Protein AF-A0AAJ4NFN8-F1 (afdb_monomer_lite)

Secondary structure (DSSP, 8-state):
-----PPP-------PPEEEEE--HHHHHHHHHTS--EEEEE--S---TT-EEEEE-TTS-EEEEEEEEEEE-TTPPTTEEEEEEPPPPP--S-----------------------------------GGGGS-S---GGGTTS-----TT-----THHHHHHHHHHHHHHHHHHHHHHHHHHHHHHHHHHHHHHHHHHHHHHHHHHHHHHHHHHHH-TT---TT--HHHHHHHHHHHHHHHHHHHHHHHHHHHTT-

Sequence (257 aa):
MVKSNIPTHQEATVMASEHTLKIDAQPMEDLLSGAKTGEVRKDDRGFQVGDTVRLTCADGRTVYRVISHIQRGYGLPDGICVLSYTIPAPVDANPLASNPVDDKIAPDTDGNAPAATDTVLKTVGYVCTTFVTDRRFKYDEIFRVVRTPDNWTELVTRSQAEELLAAERALADTATRQNALLWKRNEALEAKLAAAEKALNQLRCDCQEPINMYERNGPEFTSPHGNEYESASYVMAKFAELVASIDEVRAALRERE

Structure (mmCIF, N/CA/C/O backbone):
data_AF-A0AAJ4NFN8-F1
#
_entry.id   AF-A0AAJ4NFN8-F1
#
loop_
_atom_site.group_PDB
_atom_site.id
_atom_site.type_symbol
_atom_site.label_atom_id
_atom_site.label_alt_id
_atom_site.label_comp_id
_atom_site.label_asym_id
_atom_site.label_entity_id
_atom_site.label_seq_id
_atom_site.pdbx_PDB_ins_code
_atom_site.Cartn_x
_atom_site.Cartn_y
_atom_site.Cartn_z
_atom_site.occupancy
_atom_site.B_iso_or_equiv
_atom_site.auth_seq_id
_atom_site.auth_comp_id
_atom_site.auth_asym_id
_atom_site.auth_atom_id
_atom_site.pdbx_PDB_model_num
ATOM 1 N N . MET A 1 1 ? -43.939 -15.972 -34.727 1.00 40.06 1 MET A N 1
ATOM 2 C CA . MET A 1 1 ? -44.431 -15.649 -33.368 1.00 40.06 1 MET A CA 1
ATOM 3 C C . MET A 1 1 ? -43.850 -16.672 -32.401 1.00 40.06 1 MET A C 1
ATOM 5 O O . MET A 1 1 ? -44.432 -17.729 -32.217 1.00 40.06 1 MET A O 1
ATOM 9 N N . VAL A 1 2 ? -42.664 -16.403 -31.855 1.00 38.28 2 VAL A N 1
ATOM 10 C CA . VAL A 1 2 ? -42.023 -17.249 -30.837 1.00 38.28 2 VAL A CA 1
ATOM 11 C C . VAL A 1 2 ? -42.036 -16.428 -29.555 1.00 38.28 2 VAL A C 1
ATOM 13 O O . VAL A 1 2 ? -41.391 -15.387 -29.490 1.00 38.28 2 VAL A O 1
ATOM 16 N N . LYS A 1 3 ? -42.859 -16.830 -28.582 1.00 38.25 3 LYS A N 1
ATOM 17 C CA . LYS A 1 3 ? -42.887 -16.208 -27.256 1.00 38.25 3 LYS A CA 1
ATOM 18 C C . LYS A 1 3 ? -41.695 -16.756 -26.475 1.00 38.25 3 LYS A C 1
ATOM 20 O O . LYS A 1 3 ? -41.694 -17.923 -26.096 1.00 38.25 3 LYS A O 1
ATOM 25 N N . SER A 1 4 ? -40.672 -15.933 -26.286 1.00 37.81 4 SER A N 1
ATOM 26 C CA . SER A 1 4 ? -39.576 -16.204 -25.361 1.00 37.81 4 SER A CA 1
ATOM 27 C C . SER A 1 4 ? -40.112 -16.138 -23.931 1.00 37.81 4 SER A C 1
ATOM 29 O O . SER A 1 4 ? -40.466 -15.065 -23.445 1.00 37.81 4 SER A O 1
ATOM 31 N N . ASN A 1 5 ? -40.191 -17.297 -23.278 1.00 37.94 5 ASN A N 1
ATOM 32 C CA . ASN A 1 5 ? -40.373 -17.405 -21.835 1.00 37.94 5 ASN A CA 1
ATOM 33 C C . ASN A 1 5 ? -39.115 -16.844 -21.160 1.00 37.94 5 ASN A C 1
ATOM 35 O O . ASN A 1 5 ? -38.064 -17.481 -21.181 1.00 37.94 5 ASN A O 1
ATOM 39 N N . ILE A 1 6 ? -39.218 -15.643 -20.599 1.00 44.44 6 ILE A N 1
ATOM 40 C CA . ILE A 1 6 ? -38.218 -15.075 -19.693 1.00 44.44 6 ILE A CA 1
ATOM 41 C C . ILE A 1 6 ? -38.520 -15.669 -18.309 1.00 44.44 6 ILE A C 1
ATOM 43 O O . ILE A 1 6 ? -39.626 -15.447 -17.813 1.00 44.44 6 ILE A O 1
ATOM 47 N N . PRO A 1 7 ? -37.617 -16.442 -17.681 1.00 35.91 7 PRO A N 1
ATOM 48 C CA . PRO A 1 7 ? -37.824 -16.864 -16.309 1.00 35.91 7 PRO A CA 1
ATOM 49 C C . PRO A 1 7 ? -37.598 -15.669 -15.383 1.00 35.91 7 PRO A C 1
ATOM 51 O O . PRO A 1 7 ? -36.523 -15.074 -15.340 1.00 35.91 7 PRO A O 1
ATOM 54 N N . THR A 1 8 ? -38.660 -15.320 -14.668 1.00 36.06 8 THR A N 1
ATOM 55 C CA . THR A 1 8 ? -38.724 -14.335 -13.594 1.00 36.06 8 THR A CA 1
ATOM 56 C C . THR A 1 8 ? -37.660 -14.650 -12.541 1.00 36.06 8 THR A C 1
ATOM 58 O O . THR A 1 8 ? -37.727 -15.696 -11.895 1.00 36.06 8 THR A O 1
ATOM 61 N N . HIS A 1 9 ? -36.683 -13.758 -12.349 1.00 35.56 9 HIS A N 1
ATOM 62 C CA . HIS A 1 9 ? -35.838 -13.784 -11.157 1.00 35.56 9 HIS A CA 1
ATOM 63 C C . HIS A 1 9 ? -36.723 -13.453 -9.957 1.00 35.56 9 HIS A C 1
ATOM 65 O O . HIS A 1 9 ? -37.027 -12.300 -9.671 1.00 35.56 9 HIS A O 1
ATOM 71 N N . GLN A 1 10 ? -37.202 -14.507 -9.310 1.00 38.28 10 GLN A N 1
ATOM 72 C CA . GLN A 1 10 ? -37.816 -14.452 -8.000 1.00 38.28 10 GLN A CA 1
ATOM 73 C C . GLN A 1 10 ? -36.716 -14.002 -7.029 1.00 38.28 10 GLN A C 1
ATOM 75 O O . GLN A 1 10 ? -35.808 -14.773 -6.718 1.00 38.28 10 GLN A O 1
ATOM 80 N N . GLU A 1 11 ? -36.760 -12.736 -6.612 1.00 40.25 11 GLU A N 1
ATOM 81 C CA . GLU A 1 11 ? -36.048 -12.238 -5.435 1.00 40.25 11 GLU A CA 1
ATOM 82 C C . GLU A 1 11 ? -36.525 -13.054 -4.231 1.00 40.25 11 GLU A C 1
ATOM 84 O O . GLU A 1 11 ? -37.546 -12.775 -3.604 1.00 40.25 11 GLU A O 1
ATOM 89 N N . ALA A 1 12 ? -35.809 -14.138 -3.946 1.00 39.53 12 ALA A N 1
ATOM 90 C CA . ALA A 1 12 ? -35.881 -14.781 -2.655 1.00 39.53 12 ALA A CA 1
ATOM 91 C C . ALA A 1 12 ? -35.241 -13.810 -1.663 1.00 39.53 12 ALA A C 1
ATOM 93 O O . ALA A 1 12 ? -34.024 -13.638 -1.658 1.00 39.53 12 ALA A O 1
ATOM 94 N N . THR A 1 13 ? -36.062 -13.157 -0.843 1.00 43.34 13 THR A N 1
ATOM 95 C CA . THR A 1 13 ? -35.610 -12.488 0.376 1.00 43.34 13 THR A CA 1
ATOM 96 C C . THR A 1 13 ? -34.875 -13.527 1.219 1.00 43.34 13 THR A C 1
ATOM 98 O O . THR A 1 13 ? -35.497 -14.327 1.919 1.00 43.34 13 THR A O 1
ATOM 101 N N . VAL A 1 14 ? -33.549 -13.581 1.098 1.00 53.00 14 VAL A N 1
ATOM 102 C CA . VAL A 1 14 ? -32.707 -14.382 1.982 1.00 53.00 14 VAL A CA 1
ATOM 103 C C . VAL A 1 14 ? -32.863 -13.761 3.362 1.00 53.00 14 VAL A C 1
ATOM 105 O O . VAL A 1 14 ? -32.405 -12.649 3.615 1.00 53.00 14 VAL A O 1
ATOM 108 N N . MET A 1 15 ? -33.588 -14.450 4.237 1.00 61.12 15 MET A N 1
ATOM 109 C CA . MET A 1 15 ? -33.697 -14.061 5.636 1.00 61.12 15 MET A CA 1
ATOM 110 C C . MET A 1 15 ? -32.291 -14.136 6.237 1.00 61.12 15 MET A C 1
ATOM 112 O O . MET A 1 15 ? -31.729 -15.227 6.343 1.00 61.12 15 MET A O 1
ATOM 116 N N . ALA A 1 16 ? -31.722 -12.980 6.585 1.00 76.12 16 ALA A N 1
ATOM 117 C CA . ALA A 1 16 ? -30.429 -12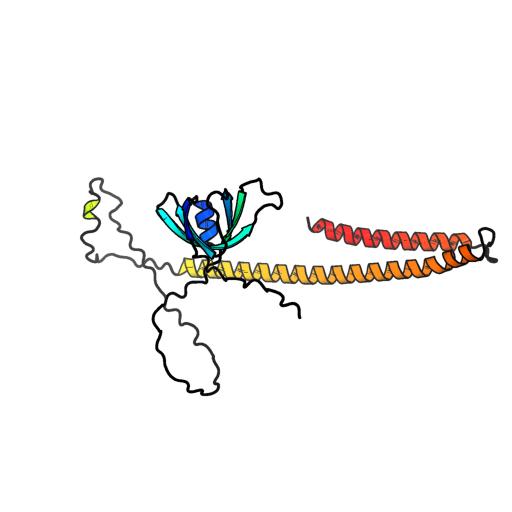.893 7.255 1.00 76.12 16 ALA A CA 1
ATOM 118 C C . ALA A 1 16 ? -30.438 -13.789 8.500 1.00 76.12 16 ALA A C 1
ATOM 120 O O . ALA A 1 16 ? -31.297 -13.644 9.375 1.00 76.12 16 ALA A O 1
ATOM 121 N N . SER A 1 17 ? -29.512 -14.743 8.557 1.00 89.88 17 SER A N 1
ATOM 122 C CA . SER A 1 17 ? -29.417 -15.711 9.649 1.00 89.88 17 SER A CA 1
ATOM 123 C C . SER A 1 17 ? -28.448 -15.218 10.727 1.00 89.88 17 SER A C 1
ATOM 125 O O . SER A 1 17 ? -27.471 -14.528 10.432 1.00 89.88 17 SER A O 1
ATOM 127 N N . GLU A 1 18 ? -28.708 -15.561 11.994 1.00 94.50 18 GLU A N 1
ATOM 128 C CA . GLU A 1 18 ? -27.795 -15.268 13.108 1.00 94.50 18 GLU A CA 1
ATOM 129 C C . GLU A 1 18 ? -26.908 -16.483 13.419 1.00 94.50 18 GLU A C 1
ATOM 131 O O . GLU A 1 18 ? -27.397 -17.583 13.679 1.00 94.50 18 GLU A O 1
ATOM 136 N N . HIS A 1 19 ? -25.591 -16.273 13.472 1.00 94.75 19 HIS A N 1
ATOM 137 C CA . HIS A 1 19 ? -24.596 -17.292 13.799 1.00 94.75 19 HIS A CA 1
ATOM 138 C C . HIS A 1 19 ? -23.857 -16.932 15.086 1.00 94.75 19 HIS A C 1
ATOM 140 O O . HIS A 1 19 ? -23.131 -15.943 15.143 1.00 94.75 19 HIS A O 1
ATOM 146 N N . THR A 1 20 ? -23.967 -17.765 16.122 1.00 95.19 20 THR A N 1
ATOM 147 C CA . THR A 1 20 ? -23.164 -17.592 17.345 1.00 95.19 20 THR A CA 1
ATOM 148 C C . THR A 1 20 ? -21.801 -18.260 17.196 1.00 95.19 20 THR A C 1
ATOM 150 O O . THR A 1 20 ? -21.709 -19.472 16.966 1.00 95.19 20 THR A O 1
ATOM 153 N N . LEU A 1 21 ? -20.737 -17.481 17.362 1.00 95.25 21 LEU A N 1
ATOM 154 C CA . LEU A 1 21 ? -19.353 -17.907 17.211 1.00 95.25 21 LEU A CA 1
ATOM 155 C C . LEU A 1 21 ? -18.524 -17.513 18.434 1.00 95.25 21 LEU A C 1
ATOM 157 O O . LEU A 1 21 ? -18.761 -16.491 19.071 1.00 95.25 21 LEU A O 1
ATOM 161 N N . LYS A 1 22 ? -17.519 -18.329 18.753 1.00 96.00 22 LYS A N 1
ATOM 162 C CA . LYS A 1 22 ? -16.501 -17.966 19.743 1.00 96.00 22 LYS A CA 1
ATOM 163 C C . LYS A 1 22 ? -15.404 -17.129 19.087 1.00 96.00 22 LYS A C 1
ATOM 165 O O . LYS A 1 22 ? -15.134 -17.312 17.893 1.00 96.00 22 LYS A O 1
ATOM 170 N N . ILE A 1 23 ? -14.799 -16.248 19.873 1.00 95.19 23 ILE A N 1
ATOM 171 C CA . ILE A 1 23 ? -13.637 -15.431 19.516 1.00 95.19 23 ILE A CA 1
ATOM 172 C C . ILE A 1 23 ? -12.698 -15.352 20.727 1.00 95.19 23 ILE A C 1
ATOM 174 O O . ILE A 1 23 ? -13.164 -15.372 21.865 1.00 95.19 23 ILE A O 1
ATOM 178 N N . ASP A 1 24 ? -11.391 -15.285 20.492 1.00 94.44 24 ASP A N 1
ATOM 179 C CA . ASP A 1 24 ? -10.409 -15.089 21.562 1.00 94.44 24 ASP A CA 1
ATOM 180 C C . ASP A 1 24 ? -10.316 -13.608 21.971 1.00 94.44 24 ASP A C 1
ATOM 182 O O . ASP A 1 24 ? -10.760 -12.718 21.244 1.00 94.44 24 ASP A O 1
ATOM 186 N N . ALA A 1 25 ? -9.710 -13.331 23.130 1.00 92.19 25 ALA A N 1
ATOM 187 C CA . ALA A 1 25 ? -9.650 -11.979 23.692 1.00 92.19 25 ALA A CA 1
ATOM 188 C C . ALA A 1 25 ? -8.925 -10.970 22.781 1.00 92.19 25 ALA A C 1
ATOM 190 O O . ALA A 1 25 ? -9.455 -9.890 22.539 1.00 92.19 25 ALA A O 1
ATOM 191 N N . GLN A 1 26 ? -7.763 -11.330 22.222 1.00 94.19 26 GLN A N 1
ATOM 192 C CA . GLN A 1 26 ? -6.998 -10.410 21.372 1.00 94.19 26 GLN A CA 1
ATOM 193 C C . GLN A 1 26 ? -7.725 -10.087 20.049 1.00 94.19 26 GLN A C 1
ATOM 195 O O . GLN A 1 26 ? -7.943 -8.908 19.777 1.00 94.19 26 GLN A O 1
ATOM 200 N N . PRO A 1 27 ? -8.210 -11.067 19.252 1.00 93.25 27 PRO A N 1
ATOM 201 C CA . PRO A 1 27 ? -8.985 -10.752 18.050 1.00 93.25 27 PRO A CA 1
ATOM 202 C C . PRO A 1 27 ? -10.273 -9.965 18.324 1.00 93.25 27 PRO A C 1
ATOM 204 O O . PRO A 1 27 ? -10.720 -9.218 17.455 1.00 93.25 27 PRO A O 1
ATOM 207 N N . MET A 1 28 ? -10.877 -10.130 19.507 1.00 93.81 28 MET A N 1
ATOM 208 C CA . MET A 1 28 ? -12.023 -9.332 19.947 1.00 93.81 28 MET A CA 1
ATOM 209 C C . MET A 1 28 ? -11.639 -7.862 20.137 1.00 93.81 28 MET A C 1
ATOM 211 O O . MET A 1 28 ? -12.360 -6.983 19.672 1.00 93.81 28 MET A O 1
ATOM 215 N N . GLU A 1 29 ? -10.508 -7.587 20.784 1.00 92.12 29 GLU A N 1
ATOM 216 C CA . GLU A 1 29 ? -9.997 -6.225 20.966 1.00 92.12 29 GLU A CA 1
ATOM 217 C C . GLU A 1 29 ? -9.649 -5.570 19.631 1.00 92.12 29 GLU A C 1
ATOM 219 O O . GLU A 1 29 ? -10.065 -4.438 19.383 1.00 92.12 29 GLU A O 1
ATOM 224 N N . ASP A 1 30 ? -9.003 -6.304 18.725 1.00 91.50 30 ASP A N 1
ATOM 225 C CA . ASP A 1 30 ? -8.687 -5.811 17.382 1.00 91.50 30 ASP A CA 1
ATOM 226 C C . ASP A 1 30 ? -9.963 -5.495 16.575 1.00 91.50 30 ASP A C 1
ATOM 228 O O . ASP A 1 30 ? -10.006 -4.553 15.783 1.00 91.50 30 ASP A O 1
ATOM 232 N N . LEU A 1 31 ? -11.034 -6.269 16.775 1.00 90.56 31 LEU A N 1
ATOM 233 C CA . LEU A 1 31 ? -12.319 -6.077 16.097 1.00 90.56 31 LEU A CA 1
ATOM 234 C C . LEU A 1 31 ? -13.159 -4.940 16.703 1.00 90.56 31 LEU A C 1
ATOM 236 O O . LEU A 1 31 ? -14.005 -4.357 16.015 1.00 90.56 31 LEU A O 1
ATOM 240 N N . LEU A 1 32 ? -12.943 -4.620 17.981 1.00 89.62 32 LEU A N 1
ATOM 241 C CA . LEU A 1 32 ? -13.542 -3.465 18.654 1.00 89.62 32 LEU A CA 1
ATOM 242 C C . LEU A 1 32 ? -12.787 -2.168 18.344 1.00 89.62 32 LEU A C 1
ATOM 244 O O . LEU A 1 32 ? -13.431 -1.136 18.180 1.00 89.62 32 LEU A O 1
ATOM 248 N N . SER A 1 33 ? -11.458 -2.220 18.220 1.00 89.25 33 SER A N 1
ATOM 249 C CA . SER A 1 33 ? -10.629 -1.072 17.828 1.00 89.25 33 SER A CA 1
ATOM 250 C C . SER A 1 33 ? -10.722 -0.741 16.336 1.00 89.25 33 SER A C 1
ATOM 252 O O . SER A 1 33 ? -10.364 0.359 15.925 1.00 89.25 33 SER A O 1
ATOM 254 N N . GLY A 1 34 ? -11.194 -1.687 15.518 1.00 88.62 34 GLY A N 1
ATOM 255 C CA . GLY A 1 34 ? -11.258 -1.558 14.062 1.00 88.62 34 GLY A CA 1
ATOM 256 C C . GLY A 1 34 ? -9.971 -1.975 13.344 1.00 88.62 34 GLY A C 1
ATOM 257 O O . GLY A 1 34 ? -9.953 -1.999 12.115 1.00 88.62 34 GLY A O 1
ATOM 258 N N . ALA A 1 35 ? -8.925 -2.375 14.076 1.00 88.00 35 ALA A N 1
ATOM 259 C CA . ALA A 1 35 ? -7.704 -2.943 13.501 1.00 88.00 35 ALA A CA 1
ATOM 260 C C . ALA A 1 35 ? -7.967 -4.255 12.736 1.00 88.00 35 ALA A C 1
ATOM 262 O O . ALA A 1 35 ? -7.246 -4.593 11.796 1.00 88.00 35 ALA A O 1
ATOM 263 N N . LYS A 1 36 ? -9.027 -4.986 13.109 1.00 90.06 36 LYS A N 1
ATOM 264 C CA . LYS A 1 36 ? -9.488 -6.209 12.449 1.00 90.06 36 LYS A CA 1
ATOM 265 C C . LYS A 1 36 ? -10.905 -6.044 11.908 1.00 90.06 36 LYS A C 1
ATOM 267 O O . LYS A 1 36 ? -11.855 -5.829 12.653 1.00 90.06 36 LYS A O 1
ATOM 272 N N . THR A 1 37 ? -11.062 -6.251 10.604 1.00 93.12 37 THR A N 1
ATOM 273 C CA . THR A 1 37 ? -12.346 -6.105 9.891 1.00 93.12 37 THR A CA 1
ATOM 274 C C . THR A 1 37 ? -12.934 -7.429 9.401 1.00 93.12 37 THR A C 1
ATOM 276 O O . THR A 1 37 ? -13.971 -7.439 8.743 1.00 93.12 37 THR A O 1
ATOM 279 N N . GLY A 1 38 ? -12.306 -8.565 9.712 1.00 93.25 38 GLY A N 1
ATOM 280 C CA . GLY A 1 38 ? -12.774 -9.876 9.265 1.00 93.25 38 GLY A CA 1
ATOM 281 C C . GLY A 1 38 ? -12.075 -11.055 9.934 1.00 93.25 38 GLY A C 1
ATOM 282 O O . GLY A 1 38 ? -11.098 -10.889 10.667 1.00 93.25 38 GLY A O 1
ATOM 283 N N . GLU A 1 39 ? -12.571 -12.261 9.679 1.00 93.25 39 GLU A N 1
ATOM 284 C CA . GLU A 1 39 ? -12.123 -13.516 10.284 1.00 93.25 39 GLU A CA 1
ATOM 285 C C . GLU A 1 39 ? -12.030 -14.654 9.272 1.00 93.25 39 GLU A C 1
ATOM 287 O O . GLU A 1 39 ? -12.810 -14.735 8.329 1.00 93.25 39 GLU A O 1
ATOM 292 N N . VAL A 1 40 ? -11.104 -15.580 9.513 1.00 95.06 40 VAL A N 1
ATOM 293 C CA . VAL A 1 40 ? -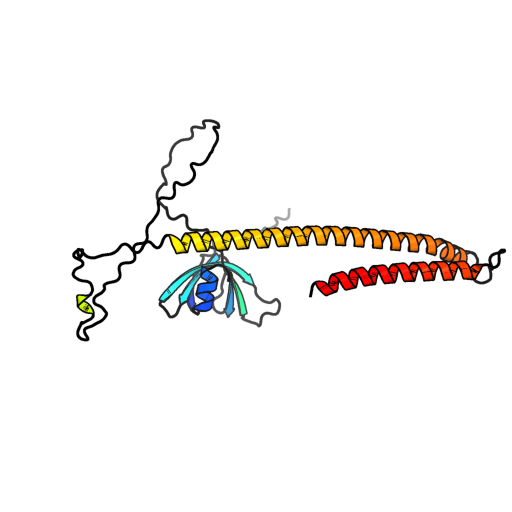11.015 -16.840 8.771 1.00 95.06 40 VAL A CA 1
ATOM 294 C C . VAL A 1 40 ? -11.828 -17.892 9.520 1.00 95.06 40 VAL A C 1
ATOM 296 O O . VAL A 1 40 ? -11.638 -18.080 10.723 1.00 95.06 40 VAL A O 1
ATOM 299 N N . ARG A 1 41 ? -12.745 -18.573 8.831 1.00 95.44 41 ARG A N 1
ATOM 300 C CA . ARG A 1 41 ? -13.652 -19.567 9.419 1.00 95.44 41 ARG A CA 1
ATOM 301 C C . ARG A 1 41 ? -13.780 -20.788 8.520 1.00 95.44 41 ARG A C 1
ATOM 303 O O . ARG A 1 41 ? -13.620 -20.706 7.306 1.00 95.44 41 ARG A O 1
ATOM 310 N N . LYS A 1 42 ? -14.124 -21.924 9.123 1.00 94.19 42 LYS A N 1
ATOM 311 C CA . LYS A 1 42 ? -14.608 -23.079 8.369 1.00 94.19 42 LYS A CA 1
ATOM 312 C C . LYS A 1 42 ? -16.001 -22.763 7.832 1.00 94.19 42 LYS A C 1
ATOM 314 O O . LYS A 1 42 ? -16.839 -22.283 8.586 1.00 94.19 42 LYS A O 1
ATOM 319 N N . ASP A 1 43 ? -16.244 -23.022 6.556 1.00 94.25 43 ASP A N 1
ATOM 320 C CA . ASP A 1 43 ? -17.540 -22.799 5.914 1.00 94.25 43 ASP A CA 1
ATOM 321 C C . ASP A 1 43 ? -18.474 -24.002 6.131 1.00 94.25 43 ASP A C 1
ATOM 323 O O . ASP A 1 43 ? -18.838 -24.717 5.203 1.00 94.25 43 ASP A O 1
ATOM 327 N N . ASP A 1 44 ? -18.801 -24.282 7.396 1.00 93.50 44 ASP A N 1
ATOM 328 C CA . ASP A 1 44 ? -19.638 -25.418 7.813 1.00 93.50 44 ASP A CA 1
ATOM 329 C C . ASP A 1 44 ? -21.076 -25.025 8.186 1.00 93.50 44 ASP A C 1
ATOM 331 O O . ASP A 1 44 ? -21.889 -25.882 8.535 1.00 93.50 44 ASP A O 1
ATOM 335 N N . ARG A 1 45 ? -21.399 -23.732 8.092 1.00 92.25 45 ARG A N 1
ATOM 336 C CA . ARG A 1 45 ? -22.703 -23.155 8.463 1.00 92.25 45 ARG A CA 1
ATOM 337 C C . ARG A 1 45 ? -23.445 -22.514 7.298 1.00 92.25 45 ARG A C 1
ATOM 339 O O . ARG A 1 45 ? -24.529 -21.978 7.503 1.00 92.25 45 ARG A O 1
ATOM 346 N N . GLY A 1 46 ? -22.869 -22.569 6.095 1.00 91.88 46 GLY A N 1
ATOM 347 C CA . GLY A 1 46 ? -23.453 -21.969 4.899 1.00 91.88 46 GLY A CA 1
ATOM 348 C C . GLY A 1 46 ? -23.594 -20.455 5.026 1.00 91.88 46 GLY A C 1
ATOM 349 O O . GLY A 1 46 ? -24.664 -19.927 4.739 1.00 91.88 46 GLY A O 1
ATOM 350 N N . PHE A 1 47 ? -22.534 -19.775 5.482 1.00 94.88 47 PHE A N 1
ATOM 351 C CA . PHE A 1 47 ? -22.548 -18.327 5.696 1.00 94.88 47 PHE A CA 1
ATOM 352 C C . PHE A 1 47 ? -22.930 -17.578 4.417 1.00 94.88 47 PHE A C 1
ATOM 354 O O . PHE A 1 47 ? -22.410 -17.880 3.329 1.00 94.88 47 PHE A O 1
ATOM 361 N N . GLN A 1 48 ? -23.776 -16.561 4.567 1.00 95.56 48 GLN A N 1
ATOM 362 C CA . GLN A 1 48 ? -24.196 -15.675 3.487 1.00 95.56 48 GLN A CA 1
ATOM 363 C C . GLN A 1 48 ? -23.889 -14.213 3.818 1.00 95.56 48 GLN A C 1
ATOM 365 O O . GLN A 1 48 ? -23.818 -13.804 4.977 1.00 95.56 48 GLN A O 1
ATOM 370 N N . VAL A 1 49 ? -23.671 -13.410 2.776 1.00 95.31 49 VAL A N 1
ATOM 371 C CA . VAL A 1 49 ? -23.566 -11.954 2.931 1.00 95.31 49 VAL A CA 1
ATOM 372 C C . VAL A 1 49 ? -24.902 -11.432 3.464 1.00 95.31 49 VAL A C 1
ATOM 374 O O . VAL A 1 49 ? -25.956 -11.826 2.974 1.00 95.31 49 VAL A O 1
ATOM 377 N N . GLY A 1 50 ? -24.850 -10.562 4.470 1.00 93.69 50 GLY A N 1
ATOM 378 C CA . GLY A 1 50 ? -26.018 -10.069 5.200 1.00 93.69 50 GLY A CA 1
ATOM 379 C C . GLY A 1 50 ? -26.327 -10.830 6.493 1.00 93.69 50 GLY A C 1
ATOM 380 O O . GLY A 1 50 ? -27.052 -10.298 7.330 1.00 93.69 50 GLY A O 1
ATOM 381 N N . ASP A 1 51 ? -25.746 -12.014 6.713 1.00 94.19 51 ASP A N 1
ATOM 382 C CA . ASP A 1 51 ? -25.899 -12.730 7.981 1.00 94.19 51 ASP A CA 1
ATOM 383 C C . ASP A 1 51 ? -25.297 -11.941 9.151 1.00 94.19 51 ASP A C 1
ATOM 385 O O . ASP A 1 51 ? -24.302 -11.222 9.009 1.00 94.19 51 ASP A O 1
ATOM 389 N N . THR A 1 52 ? -25.874 -12.121 10.339 1.00 94.62 52 THR A N 1
ATOM 390 C CA . THR A 1 52 ? -25.345 -11.553 11.581 1.00 94.62 52 THR A CA 1
ATOM 391 C C . THR A 1 52 ? -24.512 -12.589 12.318 1.00 94.62 52 THR A C 1
ATOM 393 O O . THR A 1 52 ? -24.963 -13.695 12.597 1.00 94.62 52 THR A O 1
ATOM 396 N N . VAL A 1 53 ? -23.295 -12.229 12.698 1.00 95.31 53 VAL A N 1
ATOM 397 C CA . VAL A 1 53 ? -22.435 -13.038 13.554 1.00 95.31 53 VAL A CA 1
ATOM 398 C C . VAL A 1 53 ? -22.412 -12.434 14.952 1.00 95.31 53 VAL A 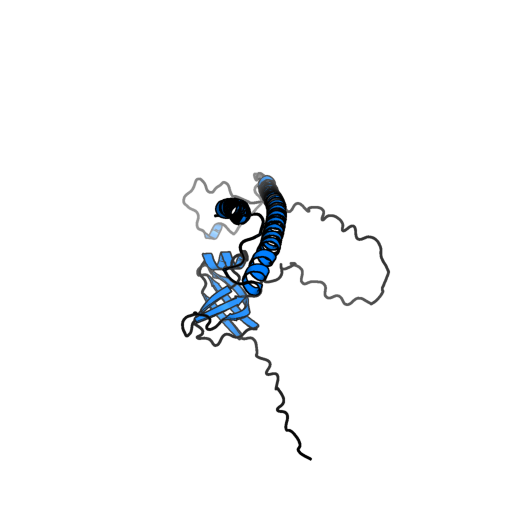C 1
ATOM 400 O O . VAL A 1 53 ? -22.006 -11.286 15.137 1.00 95.31 53 VAL A O 1
ATOM 403 N N . ARG A 1 54 ? -22.807 -13.232 15.947 1.00 95.62 54 ARG A N 1
ATOM 404 C CA . ARG A 1 54 ? -22.629 -12.928 17.368 1.00 95.62 54 ARG A CA 1
ATOM 405 C C . ARG A 1 54 ? -21.342 -13.576 17.864 1.00 95.62 54 ARG A C 1
ATOM 407 O O . ARG A 1 54 ? -21.303 -14.781 18.115 1.00 95.62 54 ARG A O 1
ATOM 414 N N . LEU A 1 55 ? -20.295 -12.777 18.016 1.00 95.38 55 LEU A N 1
ATOM 415 C CA . LEU A 1 55 ? -18.993 -13.201 18.524 1.00 95.38 55 LEU A CA 1
ATOM 416 C C . LEU A 1 55 ? -18.996 -13.121 20.052 1.00 95.38 55 LEU A C 1
ATOM 418 O O . LEU A 1 55 ? -19.383 -12.102 20.615 1.00 95.38 55 LEU A O 1
ATOM 422 N N . THR A 1 56 ? -18.610 -14.201 20.729 1.00 96.25 56 THR A N 1
ATOM 423 C CA . THR A 1 56 ? -18.570 -14.298 22.198 1.00 96.25 56 THR A CA 1
ATOM 424 C C . THR A 1 56 ? -17.172 -14.677 22.666 1.00 96.25 56 THR A C 1
ATOM 426 O O . THR A 1 56 ? -16.645 -15.718 22.264 1.00 96.25 56 THR A O 1
ATOM 429 N N . CYS A 1 57 ? -16.589 -13.841 23.520 1.00 94.38 57 CYS A N 1
ATOM 430 C CA . CYS A 1 57 ? -15.315 -14.102 24.176 1.00 94.38 57 CYS A CA 1
ATOM 431 C C . CYS A 1 57 ? -15.517 -14.970 25.430 1.00 94.38 57 CYS A C 1
ATOM 433 O O . CYS A 1 57 ? -16.598 -14.995 26.023 1.00 94.38 57 CYS A O 1
ATOM 435 N N . ALA A 1 58 ? -14.476 -15.691 25.851 1.00 90.50 58 ALA A N 1
ATOM 436 C CA . ALA A 1 58 ? -14.505 -16.531 27.053 1.00 90.50 58 ALA A CA 1
ATOM 437 C C . ALA A 1 58 ? -14.761 -15.737 28.350 1.00 90.50 58 ALA A C 1
ATOM 439 O O . ALA A 1 58 ? -15.265 -16.299 29.319 1.00 90.50 58 ALA A O 1
ATOM 440 N N . ASP A 1 59 ? -14.455 -14.437 28.356 1.00 89.31 59 ASP A N 1
ATOM 441 C CA . ASP A 1 59 ? -14.733 -13.509 29.461 1.00 89.31 59 ASP A CA 1
ATOM 442 C C . ASP A 1 59 ? -16.200 -13.029 29.526 1.00 89.31 59 ASP A C 1
ATOM 444 O O . ASP A 1 59 ? -16.563 -12.272 30.424 1.00 89.31 59 ASP A O 1
ATOM 448 N N . GLY A 1 60 ? -17.050 -13.468 28.590 1.00 89.38 60 GLY A N 1
ATOM 449 C CA . GLY A 1 60 ? -18.471 -13.128 28.525 1.00 89.38 60 GLY A CA 1
ATOM 450 C C . GLY A 1 60 ? -18.806 -11.899 27.676 1.00 89.38 60 GLY A C 1
ATOM 451 O O . GLY A 1 60 ? -19.989 -11.639 27.446 1.00 89.38 60 GLY A O 1
ATOM 452 N N . ARG A 1 61 ? -17.817 -11.159 27.156 1.00 91.69 61 ARG A N 1
ATOM 453 C CA . ARG A 1 61 ? -18.073 -10.055 26.218 1.00 91.69 61 ARG A CA 1
ATOM 454 C C . ARG A 1 61 ? -18.647 -10.588 24.907 1.00 91.69 61 ARG A C 1
ATOM 456 O O . ARG A 1 61 ? -18.213 -11.624 24.397 1.00 91.69 61 ARG A O 1
ATOM 463 N N . THR A 1 62 ? -19.598 -9.850 24.335 1.00 94.12 62 THR A N 1
ATOM 464 C CA . THR A 1 62 ? -20.207 -10.183 23.042 1.00 94.12 62 THR A CA 1
ATOM 465 C C . THR A 1 62 ? -20.203 -8.995 22.093 1.00 94.12 62 THR A C 1
ATOM 467 O O . THR A 1 62 ? -20.286 -7.846 22.524 1.00 94.12 62 THR A O 1
ATOM 470 N N . VAL A 1 63 ? -20.089 -9.270 20.796 1.00 93.19 63 VAL A N 1
ATOM 471 C CA . VAL A 1 63 ? -20.185 -8.258 19.744 1.00 93.19 63 VAL A CA 1
ATOM 472 C C . VAL A 1 63 ? -20.927 -8.818 18.538 1.00 93.19 63 VAL A C 1
ATOM 474 O O . VAL A 1 63 ? -20.745 -9.976 18.161 1.00 93.19 63 VAL A O 1
ATOM 477 N N . TYR A 1 64 ? -21.775 -7.984 17.942 1.00 93.69 64 TYR A N 1
ATOM 478 C CA . TYR A 1 64 ? -22.526 -8.310 16.736 1.00 93.69 64 TYR A CA 1
ATOM 479 C C . TYR A 1 64 ? -21.864 -7.663 15.522 1.00 93.69 64 TYR A C 1
ATOM 481 O O . TYR A 1 64 ? -21.427 -6.505 15.570 1.00 93.69 64 TYR A O 1
ATOM 489 N N . ARG A 1 65 ? -21.783 -8.418 14.430 1.00 93.69 65 ARG A N 1
ATOM 490 C CA . ARG A 1 65 ? -21.269 -7.955 13.140 1.00 93.69 65 ARG A CA 1
ATOM 491 C C . ARG A 1 65 ? -22.117 -8.507 12.009 1.00 93.69 65 ARG A C 1
ATOM 493 O O . ARG A 1 65 ? -22.562 -9.645 12.086 1.00 93.69 65 ARG A O 1
ATOM 500 N N . VAL A 1 66 ? -22.306 -7.717 10.958 1.00 94.88 66 VAL A N 1
ATOM 501 C CA . VAL A 1 66 ? -22.955 -8.181 9.727 1.00 94.88 66 VAL A CA 1
ATOM 502 C C . VAL A 1 66 ? -21.873 -8.578 8.737 1.00 94.88 66 VAL A C 1
ATOM 504 O O . VAL A 1 66 ? -20.907 -7.836 8.555 1.00 94.88 66 VAL A O 1
ATOM 507 N N . ILE A 1 67 ? -22.022 -9.739 8.106 1.00 95.69 67 ILE A N 1
ATOM 508 C CA . ILE A 1 67 ? -21.106 -10.196 7.064 1.00 95.69 67 ILE A CA 1
ATOM 509 C C . ILE A 1 67 ? -21.309 -9.326 5.821 1.00 95.69 67 ILE A C 1
ATOM 511 O O . ILE A 1 67 ? -22.362 -9.373 5.189 1.00 95.69 67 ILE A O 1
ATOM 515 N N . SER A 1 68 ? -20.301 -8.535 5.462 1.00 95.69 68 SER A N 1
ATOM 516 C CA . SER A 1 68 ? -20.313 -7.668 4.277 1.00 95.69 68 SER A CA 1
ATOM 517 C C . SER A 1 68 ? -19.778 -8.368 3.031 1.00 95.69 68 SER A C 1
ATOM 519 O O . SER A 1 68 ? -20.201 -8.063 1.919 1.00 95.69 68 SER A O 1
ATOM 521 N N . HIS A 1 69 ? -18.852 -9.309 3.206 1.00 96.50 69 HIS A N 1
ATOM 522 C CA . HIS A 1 69 ? -18.228 -10.044 2.113 1.00 96.50 69 HIS A CA 1
ATOM 523 C C . HIS A 1 69 ? -17.759 -11.425 2.584 1.00 96.50 69 HIS A C 1
ATOM 525 O O . HIS A 1 69 ? -17.371 -11.593 3.742 1.00 96.50 69 HIS A O 1
ATOM 531 N N . ILE A 1 70 ? -17.784 -12.409 1.679 1.00 96.56 70 ILE A N 1
ATOM 532 C CA . ILE A 1 70 ? -17.279 -13.762 1.929 1.00 96.56 70 ILE A CA 1
ATOM 533 C C . ILE A 1 70 ? -16.335 -14.165 0.802 1.00 96.56 70 ILE A C 1
ATOM 535 O O . ILE A 1 70 ? -16.760 -14.322 -0.341 1.00 96.56 70 ILE A O 1
ATOM 539 N N . GLN A 1 71 ? -15.070 -14.411 1.140 1.00 96.62 71 GLN A N 1
ATOM 540 C CA . GLN A 1 71 ? -14.099 -14.983 0.213 1.00 96.62 71 GLN A CA 1
ATOM 541 C C . GLN A 1 71 ? -14.049 -16.503 0.360 1.00 96.62 71 GLN A C 1
ATOM 543 O O . GLN A 1 71 ? -13.841 -17.023 1.457 1.00 96.62 71 GLN A O 1
ATOM 548 N N . ARG A 1 72 ? -14.166 -17.206 -0.766 1.00 94.56 72 ARG A N 1
ATOM 549 C CA . ARG A 1 72 ? -13.898 -18.646 -0.914 1.00 94.56 72 ARG A CA 1
ATOM 550 C C . ARG A 1 72 ? -12.878 -18.841 -2.041 1.00 94.56 72 ARG A C 1
ATOM 552 O O . ARG A 1 72 ? -12.820 -18.015 -2.953 1.00 94.56 72 ARG A O 1
ATOM 559 N N . GLY A 1 73 ? -12.071 -19.898 -1.999 1.00 93.00 73 GLY A N 1
ATOM 560 C CA . GLY A 1 73 ? -11.022 -20.130 -3.004 1.00 93.00 73 GLY A CA 1
ATOM 561 C C . GLY A 1 73 ? -9.855 -19.136 -2.902 1.00 93.00 73 GLY A C 1
ATOM 562 O O . GLY A 1 73 ? -9.489 -18.739 -1.804 1.00 93.00 73 GLY A O 1
ATOM 563 N N . TYR A 1 74 ? -9.247 -18.743 -4.031 1.00 90.25 74 TYR A N 1
ATOM 564 C CA . TYR A 1 74 ? -8.081 -17.831 -4.067 1.00 90.25 74 TYR A CA 1
ATOM 565 C C . TYR A 1 74 ? -6.888 -18.304 -3.213 1.00 90.25 74 TYR A C 1
ATOM 567 O O . TYR A 1 74 ? -6.252 -17.529 -2.506 1.00 90.25 74 TYR A O 1
ATOM 575 N N . GLY A 1 75 ? -6.589 -19.604 -3.265 1.00 91.06 75 GLY A N 1
ATOM 576 C CA . GLY A 1 75 ? -5.511 -20.204 -2.472 1.00 91.06 75 GLY A CA 1
ATOM 577 C C . GLY A 1 75 ? -5.885 -20.500 -1.016 1.00 91.06 75 GLY A C 1
ATOM 578 O O . GLY A 1 75 ? -5.047 -21.011 -0.276 1.00 91.06 75 GLY A O 1
ATOM 579 N N . LEU A 1 76 ? -7.130 -20.235 -0.598 1.00 89.69 76 LEU A N 1
ATOM 580 C CA . LEU A 1 76 ? -7.653 -20.755 0.663 1.00 89.69 76 LEU A CA 1
ATOM 581 C C . LEU A 1 76 ? -7.849 -22.277 0.569 1.00 89.69 76 LEU A C 1
ATOM 583 O O . LEU A 1 76 ? -8.313 -22.758 -0.468 1.00 89.69 76 LEU A O 1
ATOM 587 N N . PRO A 1 77 ? -7.546 -23.034 1.640 1.00 93.50 77 PRO A N 1
ATOM 588 C CA . PRO A 1 77 ? -7.869 -24.454 1.708 1.00 93.50 77 PRO A CA 1
ATOM 589 C C . PRO A 1 77 ? -9.370 -24.724 1.544 1.00 93.50 77 PRO A C 1
ATOM 591 O O . PRO A 1 77 ? -10.209 -23.913 1.945 1.00 93.50 77 PRO A O 1
ATOM 594 N N . ASP A 1 78 ? -9.708 -25.901 1.019 1.00 92.75 78 ASP A N 1
ATOM 595 C CA . ASP A 1 78 ? -11.099 -26.324 0.859 1.00 92.75 78 ASP A CA 1
ATOM 596 C C . ASP A 1 78 ? -11.859 -26.302 2.194 1.00 92.75 78 ASP A C 1
ATOM 598 O O . ASP A 1 78 ? -11.373 -26.750 3.236 1.00 92.75 78 ASP A O 1
ATOM 602 N N . GLY A 1 79 ? -13.081 -25.768 2.157 1.00 92.00 79 GLY A N 1
ATOM 603 C CA . GLY A 1 79 ? -13.929 -25.621 3.339 1.00 92.00 79 GLY A CA 1
ATOM 604 C C . GLY A 1 79 ? -13.518 -24.484 4.280 1.00 92.00 79 GLY A C 1
ATOM 605 O O . GLY A 1 79 ? -14.092 -24.384 5.363 1.00 92.00 79 GLY A O 1
ATOM 606 N N . ILE A 1 80 ? -12.566 -23.627 3.896 1.00 95.62 80 ILE A N 1
ATOM 607 C CA . ILE A 1 80 ? -12.231 -22.385 4.601 1.00 95.62 80 ILE A CA 1
ATOM 608 C C . ILE A 1 80 ? -12.769 -21.179 3.827 1.00 95.62 80 ILE A C 1
ATOM 610 O O . ILE A 1 80 ? -12.693 -21.108 2.601 1.00 95.62 80 ILE A O 1
ATOM 614 N N . CYS A 1 81 ? -13.293 -20.204 4.562 1.00 95.44 81 CYS A N 1
ATOM 615 C CA . CYS A 1 81 ? -13.730 -18.919 4.043 1.00 95.44 81 CYS A CA 1
ATOM 616 C C . CYS A 1 81 ? -13.167 -17.769 4.881 1.00 95.44 81 CYS A C 1
ATOM 618 O O . CYS A 1 81 ? -12.786 -17.944 6.043 1.00 95.44 81 CYS A O 1
ATOM 620 N N . VAL A 1 82 ? -13.128 -16.580 4.286 1.00 96.88 82 VAL A N 1
ATOM 621 C CA . VAL A 1 82 ? -12.860 -15.331 5.006 1.00 96.88 82 VAL A CA 1
ATOM 622 C C . VAL A 1 82 ? -14.145 -14.524 5.048 1.00 96.88 82 VAL A C 1
ATOM 624 O O . VAL A 1 82 ? -14.704 -14.210 4.000 1.00 96.88 82 VAL A O 1
ATOM 627 N N . LEU A 1 83 ? -14.599 -14.195 6.252 1.00 96.38 83 LEU A N 1
ATOM 628 C CA . LEU A 1 83 ? -15.747 -13.336 6.505 1.00 96.38 83 LEU A CA 1
ATOM 629 C C . LEU A 1 83 ? -15.240 -11.920 6.753 1.00 96.38 83 LEU A C 1
ATOM 631 O O . LEU A 1 83 ? -14.469 -11.697 7.684 1.00 96.38 83 LEU A O 1
ATOM 635 N N . SER A 1 84 ? -15.671 -10.962 5.945 1.00 96.50 84 SER A N 1
ATOM 636 C CA . SER A 1 84 ? -15.490 -9.540 6.232 1.00 96.50 84 SER A CA 1
ATOM 637 C C . SER A 1 84 ? -16.740 -9.004 6.910 1.00 96.50 84 SER A C 1
ATOM 639 O O . SER A 1 84 ? -17.856 -9.408 6.581 1.00 96.50 84 SER A O 1
ATOM 641 N N . TYR A 1 85 ? -16.555 -8.085 7.846 1.00 95.06 85 TYR A N 1
ATOM 642 C CA . TYR A 1 85 ? -17.632 -7.485 8.610 1.00 95.06 85 TYR A CA 1
ATOM 643 C C . TYR A 1 85 ? -17.850 -6.029 8.214 1.00 95.06 85 TYR A C 1
ATOM 645 O O . TYR A 1 85 ? -16.919 -5.327 7.814 1.00 95.06 85 TYR A O 1
ATOM 653 N N . THR A 1 86 ? -19.085 -5.552 8.349 1.00 89.25 86 THR A N 1
ATOM 654 C CA . THR A 1 86 ? -19.345 -4.114 8.347 1.00 89.25 86 THR A CA 1
ATOM 655 C C . THR A 1 86 ? -18.722 -3.479 9.588 1.00 89.25 86 THR A C 1
ATOM 657 O O . THR A 1 86 ? -18.808 -4.009 10.700 1.00 89.25 86 THR A O 1
ATOM 660 N N . ILE A 1 87 ? -18.086 -2.327 9.396 1.00 78.31 87 ILE A N 1
ATOM 661 C CA . ILE A 1 87 ? -17.691 -1.465 10.506 1.00 78.31 87 ILE A CA 1
ATOM 662 C C . ILE A 1 87 ? -18.986 -0.794 10.976 1.00 78.31 87 ILE A C 1
ATOM 664 O O . ILE A 1 87 ? -19.628 -0.125 10.160 1.00 78.31 87 ILE A O 1
ATOM 668 N N . PRO A 1 88 ? -19.437 -1.002 12.227 1.00 64.56 88 PRO A N 1
ATOM 669 C CA . PRO A 1 88 ? -20.582 -0.256 12.721 1.00 64.56 88 PRO A CA 1
ATOM 670 C C . PRO A 1 88 ? -20.236 1.231 12.660 1.00 64.56 88 PRO A C 1
ATOM 672 O O . PRO A 1 88 ? -19.158 1.632 13.104 1.00 64.56 88 PRO A O 1
ATOM 675 N N . ALA A 1 89 ? -21.134 2.035 12.086 1.00 52.50 89 ALA A N 1
ATOM 676 C CA . ALA A 1 89 ? -21.020 3.483 12.174 1.00 52.50 89 ALA A CA 1
ATOM 677 C C . ALA A 1 89 ? -20.834 3.866 13.655 1.00 52.50 89 ALA A C 1
ATOM 679 O O . ALA A 1 89 ? -21.438 3.203 14.511 1.00 52.50 89 ALA A O 1
ATOM 680 N N . PRO A 1 90 ? -20.006 4.879 13.975 1.00 48.66 90 PRO A N 1
ATOM 681 C CA . PRO A 1 90 ? -19.923 5.399 15.330 1.00 48.66 90 PRO A CA 1
ATOM 682 C C . PRO A 1 90 ? -21.346 5.638 15.824 1.00 48.66 90 PRO A C 1
ATOM 684 O O . PRO A 1 90 ? -22.121 6.350 15.188 1.00 48.66 90 PRO A O 1
ATOM 687 N N . VAL A 1 91 ? -21.728 4.937 16.886 1.00 42.53 91 VAL A N 1
ATOM 688 C CA . VAL A 1 91 ? -23.051 5.090 17.475 1.00 42.53 91 VAL A CA 1
ATOM 689 C C . VAL A 1 91 ? -23.105 6.474 18.106 1.00 42.53 91 VAL A C 1
ATOM 691 O O . VAL A 1 91 ? -22.642 6.667 19.227 1.00 42.53 91 VAL A O 1
ATOM 694 N N . ASP A 1 92 ? -23.671 7.442 17.388 1.00 37.97 92 ASP A N 1
ATOM 695 C CA . ASP A 1 92 ? -24.228 8.633 18.014 1.00 37.97 92 ASP A CA 1
ATOM 696 C C . ASP A 1 92 ? -25.283 8.135 19.002 1.00 37.97 92 ASP A C 1
ATOM 698 O O . ASP A 1 92 ? -26.353 7.643 18.632 1.00 37.97 92 ASP A O 1
ATOM 702 N N . ALA A 1 93 ? -24.940 8.159 20.285 1.00 37.22 93 ALA A N 1
ATOM 703 C CA . ALA A 1 93 ? -25.812 7.723 21.357 1.00 37.22 93 ALA A CA 1
ATOM 704 C C . ALA A 1 93 ? -26.963 8.725 21.535 1.00 37.22 93 ALA A C 1
ATOM 706 O O . ALA A 1 93 ? -26.957 9.497 22.488 1.00 37.22 93 ALA A O 1
ATOM 707 N N . ASN A 1 94 ? -27.955 8.723 20.637 1.00 38.62 94 ASN A N 1
ATOM 708 C CA . ASN A 1 94 ? -29.277 9.272 20.933 1.00 38.62 94 ASN A CA 1
ATOM 709 C C . ASN A 1 94 ? -30.390 8.760 19.988 1.00 38.62 94 ASN A C 1
ATOM 711 O O . ASN A 1 94 ? -30.646 9.375 18.953 1.00 38.62 94 ASN A O 1
ATOM 715 N N . PRO A 1 95 ? -31.132 7.688 20.328 1.00 39.94 95 PRO A N 1
ATOM 716 C CA . PRO A 1 95 ? -32.322 7.297 19.588 1.00 39.94 95 PRO A CA 1
ATOM 717 C C . PRO A 1 95 ? -33.571 7.918 20.234 1.00 39.94 95 PRO A C 1
ATOM 719 O O . PRO A 1 95 ? -34.442 7.198 20.707 1.00 39.94 95 PRO A O 1
ATOM 722 N N . LEU A 1 96 ? -33.668 9.249 20.294 1.00 41.66 96 LEU A N 1
ATOM 723 C CA . LEU A 1 96 ? -34.902 9.949 20.678 1.00 41.66 96 LEU A CA 1
ATOM 724 C C . LEU A 1 96 ? -35.021 11.292 19.947 1.00 41.66 96 LEU A C 1
ATOM 726 O O . LEU A 1 96 ? -34.796 12.343 20.536 1.00 41.66 96 LEU A O 1
ATOM 730 N N . ALA A 1 97 ? -35.401 11.254 18.667 1.00 40.00 97 ALA A N 1
ATOM 731 C CA . ALA A 1 97 ? -36.155 12.334 18.017 1.00 40.00 97 ALA A CA 1
ATOM 732 C C . ALA A 1 97 ? -36.676 11.888 16.639 1.00 40.00 97 ALA A C 1
ATOM 734 O O . ALA A 1 97 ? -36.264 12.398 15.602 1.00 40.00 97 ALA A O 1
ATOM 735 N N . SER A 1 98 ? -37.619 10.947 16.607 1.00 41.09 98 SER A N 1
ATOM 736 C CA . SER A 1 98 ? -38.558 10.863 15.482 1.00 41.09 98 SER A CA 1
ATOM 737 C C . SER A 1 98 ? -39.754 11.754 15.807 1.00 41.09 98 SER A C 1
ATOM 739 O O . SER A 1 98 ? -40.798 11.263 16.224 1.00 41.09 98 SER A O 1
ATOM 741 N N . ASN A 1 99 ? -39.590 13.068 15.657 1.00 39.16 99 ASN A N 1
ATOM 742 C CA . ASN A 1 99 ? -40.728 13.977 15.557 1.00 39.16 99 ASN A CA 1
ATOM 743 C C . ASN A 1 99 ? -40.917 14.310 14.072 1.00 39.16 99 ASN A C 1
ATOM 745 O O . ASN A 1 99 ? -39.976 14.814 13.458 1.00 39.16 99 ASN A O 1
ATOM 749 N N . PRO A 1 100 ? -42.089 14.045 13.471 1.00 59.31 100 PRO A N 1
ATOM 750 C CA . PRO A 1 100 ? -42.398 14.566 12.153 1.00 59.31 100 PRO A CA 1
ATOM 751 C C . PRO A 1 100 ? -42.768 16.040 12.327 1.00 59.31 100 PRO A C 1
ATOM 753 O O . PRO A 1 100 ? -43.749 16.351 13.002 1.00 59.31 100 PRO A O 1
ATOM 756 N N . VAL A 1 101 ? -41.983 16.955 11.765 1.00 43.91 101 VAL A N 1
ATOM 757 C CA . VAL A 1 101 ? -42.378 18.367 11.711 1.00 43.91 101 VAL A CA 1
ATOM 758 C C . VAL A 1 101 ? -41.976 18.979 10.378 1.00 43.91 101 VAL A C 1
ATOM 760 O O . VAL A 1 101 ? -40.805 19.218 10.112 1.00 43.91 101 VAL A O 1
ATOM 763 N N . ASP A 1 102 ? -43.019 19.147 9.569 1.00 40.56 102 ASP A N 1
ATOM 764 C CA . ASP A 1 102 ? -43.307 20.209 8.609 1.00 40.56 102 ASP A CA 1
ATOM 765 C C . ASP A 1 102 ? -42.189 20.775 7.722 1.00 40.56 102 ASP A C 1
ATOM 767 O O . ASP A 1 102 ? -41.313 21.532 8.142 1.00 40.56 102 ASP A O 1
ATOM 771 N N . ASP A 1 103 ? -42.390 20.541 6.422 1.00 46.75 103 ASP A N 1
ATOM 772 C CA . ASP A 1 103 ? -41.893 21.334 5.301 1.00 46.75 103 ASP A CA 1
ATOM 773 C C . ASP A 1 103 ? -42.205 22.828 5.487 1.00 46.75 103 ASP A C 1
ATOM 775 O O . ASP A 1 103 ? -43.252 23.330 5.066 1.00 46.75 103 ASP A O 1
ATOM 779 N N . LYS A 1 104 ? -41.256 23.581 6.046 1.00 44.28 104 LYS A N 1
ATOM 780 C CA . LYS A 1 104 ? -41.076 24.999 5.718 1.00 44.28 104 LYS A CA 1
ATOM 781 C C . LYS A 1 104 ? -39.600 25.320 5.557 1.00 44.28 104 LYS A C 1
ATOM 783 O O . LYS A 1 104 ? -38.880 25.598 6.507 1.00 44.28 104 LYS A O 1
ATOM 788 N N . ILE A 1 105 ? -39.201 25.313 4.292 1.00 49.16 105 ILE A N 1
ATOM 789 C CA . ILE A 1 105 ? -37.981 25.915 3.769 1.00 49.16 105 ILE A CA 1
ATOM 790 C C . ILE A 1 105 ? -37.916 27.382 4.222 1.00 49.16 105 ILE A C 1
ATOM 792 O O . ILE A 1 105 ? -38.769 28.189 3.851 1.00 49.16 105 ILE A O 1
ATOM 796 N N . ALA A 1 106 ? -36.876 27.724 4.979 1.00 44.41 106 ALA A N 1
ATOM 797 C CA . ALA A 1 106 ? -36.335 29.076 5.057 1.00 44.41 106 ALA A CA 1
ATOM 798 C C . ALA A 1 106 ? -34.856 29.021 4.631 1.00 44.41 106 ALA A C 1
ATOM 800 O O . ALA A 1 106 ? -34.185 28.033 4.944 1.00 44.41 106 ALA A O 1
ATOM 801 N N . PRO A 1 107 ? -34.352 30.020 3.885 1.00 58.81 107 PRO A N 1
ATOM 802 C CA . PRO A 1 107 ? -33.002 29.990 3.350 1.00 58.81 107 PRO A CA 1
ATOM 803 C C . PRO A 1 107 ? -31.988 30.545 4.357 1.00 58.81 107 PRO A C 1
ATOM 805 O O . PRO A 1 107 ? -32.241 31.550 5.012 1.00 58.81 107 PRO A O 1
ATOM 808 N N . ASP A 1 108 ? -30.856 29.850 4.413 1.00 54.94 108 ASP A N 1
ATOM 809 C CA . ASP A 1 108 ? -29.488 30.341 4.593 1.00 54.94 108 ASP A CA 1
ATOM 810 C C . ASP A 1 108 ? -29.237 31.460 5.621 1.00 54.94 108 ASP A C 1
ATOM 812 O O . ASP A 1 108 ? -29.467 32.636 5.349 1.00 54.94 108 ASP A O 1
ATOM 816 N N . THR A 1 109 ? -28.642 31.080 6.756 1.00 48.16 109 THR A N 1
ATOM 817 C CA . THR A 1 109 ? -27.626 31.900 7.433 1.00 48.16 109 THR A CA 1
ATOM 818 C C . THR A 1 109 ? -26.623 30.990 8.151 1.00 48.16 109 THR A C 1
ATOM 820 O O . THR A 1 109 ? -26.960 30.318 9.125 1.00 48.16 109 THR A O 1
ATOM 823 N N . ASP A 1 110 ? -25.402 30.968 7.621 1.00 48.94 110 ASP A N 1
ATOM 824 C CA . ASP A 1 110 ? -24.117 30.965 8.325 1.00 48.94 110 ASP A CA 1
ATOM 825 C C . ASP A 1 110 ? -24.009 30.013 9.530 1.00 48.94 110 ASP A C 1
ATOM 827 O O . ASP A 1 110 ? -24.011 30.404 10.699 1.00 48.94 110 ASP A O 1
ATOM 831 N N . GLY A 1 111 ? -23.841 28.724 9.230 1.00 41.03 111 GLY A N 1
ATOM 832 C CA . GLY A 1 111 ? -23.521 27.683 10.203 1.00 41.03 111 GLY A CA 1
ATOM 833 C C . GLY A 1 111 ? -22.104 27.803 10.770 1.00 41.03 111 GLY A C 1
ATOM 834 O O . GLY A 1 111 ? -21.270 26.927 10.555 1.00 41.03 111 GLY A O 1
ATOM 835 N N . ASN A 1 112 ? -21.834 28.856 11.542 1.00 46.88 112 ASN A N 1
ATOM 836 C CA . ASN A 1 112 ? -20.839 28.792 12.602 1.00 46.88 112 ASN A CA 1
ATOM 837 C C . ASN A 1 112 ? -21.432 27.868 13.673 1.00 46.88 112 ASN A C 1
ATOM 839 O O . ASN A 1 112 ? -22.186 28.309 14.542 1.00 46.88 112 ASN A O 1
ATOM 843 N N . ALA A 1 113 ? -21.182 26.562 13.544 1.00 44.22 113 ALA A N 1
ATOM 844 C CA . ALA A 1 113 ? -21.561 25.599 14.566 1.00 44.22 113 ALA A CA 1
ATOM 845 C C . ALA A 1 113 ? -21.002 26.108 15.906 1.00 44.22 113 ALA A C 1
ATOM 847 O O . ALA A 1 113 ? -19.802 26.395 15.974 1.00 44.22 113 ALA A O 1
ATOM 848 N N . PRO A 1 114 ? -21.826 26.283 16.957 1.00 48.75 114 PRO A N 1
ATOM 849 C CA . PRO A 1 114 ? -21.292 26.636 18.258 1.00 48.75 114 PRO A CA 1
ATOM 850 C C . PRO A 1 114 ? -20.292 25.545 18.625 1.00 48.75 114 PRO A C 1
ATOM 852 O O . PRO A 1 114 ? -20.651 24.368 18.692 1.00 48.75 114 PRO A O 1
ATOM 855 N N . ALA A 1 115 ? -19.025 25.941 18.783 1.00 45.16 115 ALA A N 1
ATOM 856 C CA . ALA A 1 115 ? -17.995 25.088 19.344 1.00 45.16 115 ALA A CA 1
ATOM 857 C C . ALA A 1 115 ? -18.609 24.429 20.572 1.00 45.16 115 ALA A C 1
ATOM 859 O O . ALA A 1 115 ? -19.088 25.143 21.456 1.00 45.16 115 ALA A O 1
ATOM 860 N N . ALA A 1 116 ? -18.677 23.096 20.563 1.00 41.62 116 ALA A N 1
ATOM 861 C CA . ALA A 1 116 ? -19.170 22.323 21.683 1.00 41.62 116 ALA A CA 1
ATOM 862 C C . ALA A 1 116 ? -18.435 22.833 22.919 1.00 41.62 116 ALA A C 1
ATOM 864 O O . ALA A 1 116 ? -17.230 22.623 23.071 1.00 41.62 116 ALA A O 1
ATOM 865 N N . THR A 1 117 ? -19.140 23.610 23.738 1.00 41.81 117 THR A N 1
ATOM 866 C CA . THR A 1 117 ? -18.640 24.070 25.015 1.00 41.81 117 THR A CA 1
ATOM 867 C C . THR A 1 117 ? -18.434 22.795 25.795 1.00 41.81 117 THR A C 1
ATOM 869 O O . THR A 1 117 ? -19.405 22.146 26.174 1.00 41.81 117 THR A O 1
ATOM 872 N N . ASP A 1 118 ? -17.166 22.416 25.907 1.00 43.97 118 ASP A N 1
ATOM 873 C CA . ASP A 1 118 ? -16.636 21.311 26.681 1.00 43.97 118 ASP A CA 1
ATOM 874 C C . ASP A 1 118 ? -17.321 21.303 28.050 1.00 43.97 118 ASP A C 1
ATOM 876 O O . ASP A 1 118 ? -16.941 22.009 28.988 1.00 43.97 118 ASP A O 1
ATOM 880 N N . THR A 1 119 ? -18.426 20.566 28.147 1.00 41.38 119 THR A N 1
ATOM 881 C CA . THR A 1 119 ? -19.035 20.231 29.420 1.00 41.38 119 THR A CA 1
ATOM 882 C C . THR A 1 119 ? -18.124 19.179 30.000 1.00 41.38 119 THR A C 1
ATOM 884 O O . THR A 1 119 ? -18.320 17.989 29.773 1.00 41.38 119 THR A O 1
ATOM 887 N N . VAL A 1 120 ? -17.099 19.677 30.687 1.00 41.41 120 VAL A N 1
ATOM 888 C CA . VAL A 1 120 ? -16.078 18.966 31.447 1.00 41.41 120 VAL A CA 1
ATOM 889 C C . VAL A 1 120 ? -16.743 17.844 32.244 1.00 41.41 120 VAL A C 1
ATOM 891 O O . VAL A 1 120 ? -17.160 18.021 33.392 1.00 41.41 120 VAL A O 1
ATOM 894 N N . LEU A 1 121 ? -16.861 16.675 31.627 1.00 40.12 121 LEU A N 1
ATOM 895 C CA . LEU A 1 121 ? -17.371 15.467 32.249 1.00 40.12 121 LEU A CA 1
ATOM 896 C C . LEU A 1 121 ? -16.240 14.926 33.120 1.00 40.12 121 LEU A C 1
ATOM 898 O O . LEU A 1 121 ? -15.385 14.153 32.690 1.00 40.12 121 LEU A O 1
ATOM 902 N N . LYS A 1 122 ? -16.195 15.402 34.368 1.00 41.44 122 LYS A N 1
ATOM 903 C CA . LYS A 1 122 ? -15.282 14.881 35.384 1.00 41.44 122 LYS A CA 1
ATOM 904 C C . LYS A 1 122 ? -15.695 13.447 35.715 1.00 41.44 122 LYS A C 1
ATOM 906 O O . LYS A 1 122 ? -16.708 13.226 36.375 1.00 41.44 122 LYS A O 1
ATOM 911 N N . THR A 1 123 ? -14.892 12.472 35.300 1.00 41.03 123 THR A N 1
ATOM 912 C CA . THR A 1 123 ? -15.009 11.102 35.811 1.00 41.03 123 THR A CA 1
ATOM 913 C C . THR A 1 123 ? -14.334 11.057 37.179 1.00 41.03 123 THR A C 1
ATOM 915 O O . THR A 1 123 ? -13.107 11.039 37.271 1.00 41.03 123 THR A O 1
ATOM 918 N N . VAL A 1 124 ? -15.127 11.107 38.251 1.00 43.62 124 VAL A N 1
ATOM 919 C CA . VAL A 1 124 ? -14.627 11.018 39.630 1.00 43.62 124 VAL A CA 1
ATOM 920 C C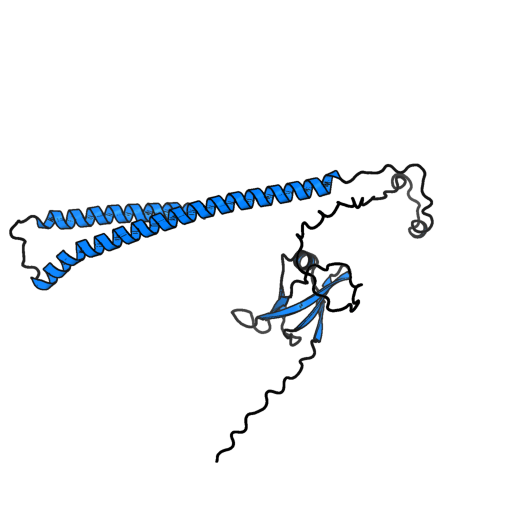 . VAL A 1 124 ? -14.514 9.542 40.006 1.00 43.62 124 VAL A C 1
ATOM 922 O O . VAL A 1 124 ? -15.516 8.853 40.185 1.00 43.62 124 VAL A O 1
ATOM 925 N N . GLY A 1 125 ? -13.281 9.043 40.089 1.00 42.78 125 GLY A N 1
ATOM 926 C CA . GLY A 1 125 ? -12.992 7.710 40.609 1.00 42.78 125 GLY A CA 1
ATOM 927 C C . GLY A 1 125 ? -13.007 7.728 42.134 1.00 42.78 125 GLY A C 1
ATOM 928 O O . GLY A 1 125 ? -12.217 8.435 42.755 1.00 42.78 125 GLY A O 1
ATOM 929 N N . TYR A 1 126 ? -13.901 6.949 42.738 1.00 44.72 126 TYR A N 1
ATOM 930 C CA . TYR A 1 126 ? -14.025 6.847 44.185 1.00 44.72 126 TYR A CA 1
ATOM 931 C C . TYR A 1 126 ? -13.236 5.612 44.696 1.00 44.72 126 TYR A C 1
ATOM 933 O O . TYR A 1 126 ? -13.682 4.485 44.504 1.00 44.72 126 TYR A O 1
ATOM 941 N N . VAL A 1 127 ? -12.081 5.792 45.364 1.00 42.62 127 VAL A N 1
ATOM 942 C CA . VAL A 1 127 ? -11.353 4.709 46.067 1.00 42.62 127 VAL A CA 1
ATOM 943 C C . VAL A 1 127 ? -11.520 4.830 47.586 1.00 42.62 127 VAL A C 1
ATOM 945 O O . VAL A 1 127 ? -11.182 5.848 48.184 1.00 42.62 127 VAL A O 1
ATOM 948 N N . CYS A 1 128 ? -12.023 3.772 48.224 1.00 42.53 128 CYS A N 1
ATOM 949 C CA . CYS A 1 128 ? -12.150 3.695 49.679 1.00 42.53 128 CYS A CA 1
ATOM 950 C C . CYS A 1 128 ? -10.769 3.477 50.328 1.00 42.53 128 CYS A C 1
ATOM 952 O O . CYS A 1 128 ? -10.050 2.545 49.973 1.00 42.53 128 CYS A O 1
ATOM 954 N N . THR A 1 129 ? -10.377 4.313 51.289 1.00 45.69 129 THR A N 1
ATOM 955 C CA . THR A 1 129 ? -9.043 4.266 51.921 1.00 45.69 129 THR A CA 1
ATOM 956 C C . THR A 1 129 ? -8.886 3.185 52.998 1.00 45.69 129 THR A C 1
ATOM 958 O O . THR A 1 129 ? -7.780 2.964 53.484 1.00 45.69 129 THR A O 1
ATOM 961 N N . THR A 1 130 ? -9.947 2.458 53.365 1.00 48.50 130 THR A N 1
ATOM 962 C CA . THR A 1 130 ? -9.903 1.439 54.434 1.00 48.50 130 THR A CA 1
ATOM 963 C C . THR A 1 130 ? -9.444 0.051 53.977 1.00 48.50 130 THR A C 1
ATOM 965 O O . THR A 1 130 ? -9.317 -0.849 54.804 1.00 48.50 130 THR A O 1
ATOM 968 N N . PHE A 1 131 ? -9.102 -0.135 52.697 1.00 43.72 131 PHE A N 1
ATOM 969 C CA . PHE A 1 131 ? -8.612 -1.414 52.156 1.00 43.72 131 PHE A CA 1
ATOM 970 C C . PHE A 1 131 ? -7.215 -1.843 52.650 1.00 43.72 131 PHE A C 1
ATOM 972 O O . PHE A 1 131 ? -6.724 -2.894 52.241 1.00 43.72 131 PHE A O 1
ATOM 979 N N . VAL A 1 132 ? -6.556 -1.067 53.518 1.00 45.19 132 VAL A N 1
ATOM 980 C CA . VAL A 1 132 ? -5.128 -1.261 53.815 1.00 45.19 132 VAL A CA 1
ATOM 981 C C . VAL A 1 132 ? -4.847 -2.053 55.102 1.00 45.19 132 VAL A C 1
ATOM 983 O O . VAL A 1 132 ? -3.716 -2.505 55.261 1.00 45.19 132 VAL A O 1
ATOM 986 N N . THR A 1 133 ? -5.803 -2.305 56.013 1.00 45.38 133 THR A N 1
ATOM 987 C CA . THR A 1 133 ? -5.401 -2.820 57.348 1.00 45.38 133 THR A CA 1
ATOM 988 C C . THR A 1 133 ? -6.191 -3.940 58.024 1.00 45.38 133 THR A C 1
ATOM 990 O O . THR A 1 133 ? -5.687 -4.402 59.046 1.00 45.38 133 THR A O 1
ATOM 993 N N . ASP A 1 134 ? -7.312 -4.478 57.517 1.00 46.53 134 ASP A N 1
ATOM 994 C CA . ASP A 1 134 ? -7.985 -5.561 58.268 1.00 46.53 134 ASP A CA 1
ATOM 995 C C . ASP A 1 134 ? -8.544 -6.740 57.447 1.00 46.53 134 ASP A C 1
ATOM 997 O O . ASP A 1 134 ? -9.259 -6.590 56.458 1.00 46.53 134 ASP A O 1
ATOM 1001 N N . ARG A 1 135 ? -8.201 -7.959 57.886 1.00 48.75 135 ARG A N 1
ATOM 1002 C CA . ARG A 1 135 ? -8.349 -9.251 57.177 1.00 48.75 135 ARG A CA 1
ATOM 1003 C C . ARG A 1 135 ? -9.703 -9.949 57.410 1.00 48.75 135 ARG A C 1
ATOM 1005 O O . ARG A 1 135 ? -9.760 -11.179 57.405 1.00 48.75 135 ARG A O 1
ATOM 1012 N N . ARG A 1 136 ? -10.801 -9.226 57.659 1.00 51.31 136 ARG A N 1
ATOM 1013 C CA . ARG A 1 136 ? -12.077 -9.863 58.069 1.00 51.31 136 ARG A CA 1
ATOM 1014 C C . ARG A 1 136 ? -13.361 -9.292 57.465 1.00 51.31 136 ARG A C 1
ATOM 1016 O O . ARG A 1 136 ? -14.385 -9.303 58.139 1.00 51.31 136 ARG A O 1
ATOM 1023 N N . PHE A 1 137 ? -13.366 -8.873 56.203 1.00 47.56 137 PHE A N 1
ATOM 1024 C CA . PHE A 1 137 ? -14.627 -8.491 55.555 1.00 47.56 137 PHE A CA 1
ATOM 1025 C C . PHE A 1 137 ? -15.170 -9.583 54.631 1.00 47.56 137 PHE A C 1
ATOM 1027 O O . PHE A 1 137 ? -14.460 -10.130 53.788 1.00 47.56 137 PHE A O 1
ATOM 1034 N N . LYS A 1 138 ? -16.451 -9.919 54.835 1.00 53.91 138 LYS A N 1
ATOM 1035 C CA . LYS A 1 138 ? -17.247 -10.764 53.941 1.00 53.91 138 LYS A CA 1
ATOM 1036 C C . LYS A 1 138 ? -17.686 -9.910 52.750 1.00 53.91 138 LYS A C 1
ATOM 1038 O O . LYS A 1 138 ? -18.135 -8.784 52.940 1.00 53.91 138 LYS A O 1
ATOM 1043 N N . TYR A 1 139 ? -17.571 -10.460 51.543 1.00 48.69 139 TYR A N 1
ATOM 1044 C CA . TYR A 1 139 ? -17.844 -9.772 50.272 1.00 48.69 139 TYR A CA 1
ATOM 1045 C C . TYR A 1 139 ? -19.240 -9.116 50.187 1.00 48.69 139 TYR A C 1
ATOM 1047 O O . TYR A 1 139 ? -19.419 -8.147 49.452 1.00 48.69 139 TYR A O 1
ATOM 1055 N N . ASP A 1 140 ? -20.207 -9.588 50.975 1.00 49.69 140 ASP A N 1
ATOM 1056 C CA . ASP A 1 140 ? -21.612 -9.178 50.880 1.00 49.69 140 ASP A CA 1
ATOM 1057 C C . ASP A 1 140 ? -21.934 -7.816 51.538 1.00 49.69 140 ASP A C 1
ATOM 1059 O O . ASP A 1 140 ? -22.997 -7.248 51.285 1.00 49.69 140 ASP A O 1
ATOM 1063 N N . GLU A 1 141 ? -21.036 -7.251 52.357 1.00 48.78 141 GLU A N 1
ATOM 1064 C CA . GLU A 1 141 ? -21.241 -5.940 53.009 1.00 48.78 141 GLU A CA 1
ATOM 1065 C C . GLU A 1 141 ? -20.765 -4.741 52.172 1.00 48.78 141 GLU A C 1
ATOM 1067 O O . GLU A 1 141 ? -21.145 -3.603 52.453 1.00 48.78 141 GLU A O 1
ATOM 1072 N N . ILE A 1 142 ? -19.998 -4.978 51.104 1.00 49.78 142 ILE A N 1
ATOM 1073 C CA . ILE A 1 142 ? -19.370 -3.927 50.281 1.00 49.78 142 ILE A CA 1
ATOM 1074 C C . ILE A 1 142 ? -20.416 -3.067 49.546 1.00 49.78 142 ILE A C 1
ATOM 1076 O O . ILE A 1 142 ? -20.167 -1.902 49.244 1.00 49.78 142 ILE A O 1
ATOM 1080 N N . PHE A 1 143 ? -21.616 -3.600 49.304 1.00 46.31 143 PHE A N 1
ATOM 1081 C CA . PHE A 1 143 ? -22.612 -2.954 48.445 1.00 46.31 143 PHE A CA 1
ATOM 1082 C C . PHE A 1 143 ? -23.773 -2.273 49.176 1.00 46.31 143 PHE A C 1
ATOM 1084 O O . PHE A 1 143 ? -24.654 -1.733 48.509 1.00 46.31 143 PHE A O 1
ATOM 1091 N N . ARG A 1 144 ? -23.837 -2.294 50.518 1.00 45.69 144 ARG A N 1
ATOM 1092 C CA . ARG A 1 144 ? -25.079 -1.896 51.214 1.00 45.69 144 ARG A CA 1
ATOM 1093 C C . ARG A 1 144 ? -25.130 -0.529 51.877 1.00 45.69 144 ARG A C 1
ATOM 1095 O O . ARG A 1 144 ? -26.242 -0.101 52.169 1.00 45.69 144 ARG A O 1
ATOM 1102 N N . VAL A 1 145 ? -24.040 0.209 52.069 1.00 46.19 145 VAL A N 1
ATOM 1103 C CA . VAL A 1 145 ? -24.156 1.566 52.637 1.00 46.19 145 VAL A CA 1
ATOM 1104 C C . VAL A 1 145 ? -23.067 2.488 52.096 1.00 46.19 145 VAL A C 1
ATOM 1106 O O . VAL A 1 145 ? -21.994 2.595 52.676 1.00 46.19 145 VAL A O 1
ATOM 1109 N N . VAL A 1 146 ? -23.362 3.225 51.024 1.00 42.91 146 VAL A N 1
ATOM 1110 C CA . VAL A 1 146 ? -22.612 4.448 50.702 1.00 42.91 146 VAL A CA 1
ATOM 1111 C C . VAL A 1 146 ? -23.389 5.622 51.290 1.00 42.91 146 VAL A C 1
ATOM 1113 O O . VAL A 1 146 ? -24.230 6.230 50.636 1.00 42.91 146 VAL A O 1
ATOM 1116 N N . ARG A 1 147 ? -23.146 5.915 52.571 1.00 48.50 147 ARG A N 1
ATOM 1117 C CA . ARG A 1 147 ? -23.325 7.278 53.084 1.00 48.50 147 ARG A CA 1
ATOM 1118 C C . ARG A 1 147 ? -22.033 8.011 52.771 1.00 48.50 147 ARG A C 1
ATOM 1120 O O . ARG A 1 147 ? -20.979 7.513 53.147 1.00 48.50 147 ARG A O 1
ATOM 1127 N N . THR A 1 148 ? -22.135 9.135 52.070 1.00 45.53 148 THR A N 1
ATOM 1128 C CA . THR A 1 148 ? -21.034 10.048 51.735 1.00 45.53 148 THR A CA 1
ATOM 1129 C C . THR A 1 148 ? -20.151 10.312 52.962 1.00 45.53 148 THR A C 1
ATOM 1131 O O . THR A 1 148 ? -20.620 10.950 53.902 1.00 45.53 148 THR A O 1
ATOM 1134 N N . PRO A 1 149 ? -18.909 9.804 52.999 1.00 49.97 149 PRO A N 1
ATOM 1135 C CA . PRO A 1 149 ? -17.947 10.139 54.045 1.00 49.97 149 PRO A CA 1
ATOM 1136 C C . PRO A 1 149 ? -17.401 11.564 53.855 1.00 49.97 149 PRO A C 1
ATOM 1138 O O . PRO A 1 149 ? -17.156 11.985 52.728 1.00 49.97 149 PRO A O 1
ATOM 1141 N N . ASP A 1 150 ? -17.149 12.284 54.947 1.00 52.88 150 ASP A N 1
ATOM 1142 C CA . ASP A 1 150 ? -16.708 13.693 54.963 1.00 52.88 150 ASP A CA 1
ATOM 1143 C C . ASP A 1 150 ? -15.230 13.920 54.551 1.00 52.88 150 ASP A C 1
ATOM 1145 O O . ASP A 1 150 ? -14.669 14.990 54.781 1.00 52.88 150 ASP A O 1
ATOM 1149 N N . ASN A 1 151 ? -14.552 12.922 53.972 1.00 49.94 151 ASN A N 1
ATOM 1150 C CA . ASN A 1 151 ? -13.091 12.915 53.791 1.00 49.94 151 ASN A CA 1
ATOM 1151 C C . ASN A 1 151 ? -12.595 12.503 52.390 1.00 49.94 151 ASN A C 1
ATOM 1153 O O . ASN A 1 151 ? -11.489 11.979 52.257 1.00 49.94 151 ASN A O 1
ATOM 1157 N N . TRP A 1 152 ? -13.375 12.746 51.336 1.00 48.72 152 TRP A N 1
ATOM 1158 C CA . TRP A 1 152 ? -12.963 12.444 49.960 1.00 48.72 152 TRP A CA 1
ATOM 1159 C C . TRP A 1 152 ? -12.175 13.602 49.350 1.00 48.72 152 TRP A C 1
ATOM 1161 O O . TRP A 1 152 ? -12.613 14.749 49.381 1.00 48.72 152 TRP A O 1
ATOM 1171 N N . THR A 1 153 ? -11.010 13.302 48.777 1.00 47.03 153 THR A N 1
ATOM 1172 C CA . THR A 1 153 ? -10.210 14.261 48.006 1.00 47.03 153 THR A CA 1
ATOM 1173 C C . THR A 1 153 ? -10.538 14.093 46.522 1.00 47.03 153 THR A C 1
ATOM 1175 O O . THR A 1 153 ? -10.410 12.989 45.995 1.00 47.03 153 THR A O 1
ATOM 1178 N N . GLU A 1 154 ? -10.969 15.161 45.840 1.00 48.00 154 GLU A N 1
ATOM 1179 C CA . GLU A 1 154 ? -11.116 15.152 44.378 1.00 48.00 154 GLU A CA 1
ATOM 1180 C C . GLU A 1 154 ? -9.745 14.892 43.734 1.00 48.00 154 GLU A C 1
ATOM 1182 O O . GLU A 1 154 ? -8.875 15.763 43.725 1.00 48.00 154 GLU A O 1
ATOM 1187 N N . LEU A 1 155 ? -9.540 13.697 43.175 1.00 47.47 155 LEU A N 1
ATOM 1188 C CA . LEU A 1 155 ? -8.387 13.422 42.324 1.00 47.47 155 LEU A CA 1
ATOM 1189 C C . LEU A 1 155 ? -8.720 13.926 40.912 1.00 47.47 155 LEU A C 1
ATOM 1191 O O . LEU A 1 155 ? -9.439 13.280 40.152 1.00 47.47 155 LEU A O 1
ATOM 1195 N N . VAL A 1 156 ? -8.262 15.132 40.580 1.00 46.97 156 VAL A N 1
ATOM 1196 C CA . VAL A 1 156 ? -8.501 15.757 39.272 1.00 46.97 156 VAL A CA 1
ATOM 1197 C C . VAL A 1 156 ? -7.695 15.016 38.193 1.00 46.97 156 VAL A C 1
ATOM 1199 O O . VAL A 1 156 ? -6.499 15.234 38.041 1.00 46.97 156 VAL A O 1
ATOM 1202 N N . THR A 1 157 ? -8.353 14.161 37.408 1.00 54.66 157 THR A N 1
ATOM 1203 C CA . THR A 1 157 ? -7.768 13.389 36.289 1.00 54.66 157 THR A CA 1
ATOM 1204 C C . THR A 1 157 ? -7.663 14.168 34.969 1.00 54.66 157 THR A C 1
ATOM 1206 O O . THR A 1 157 ? -7.283 13.590 33.951 1.00 54.66 157 THR A O 1
ATOM 1209 N N . ARG A 1 158 ? -7.934 15.488 34.971 1.00 51.66 158 ARG A N 1
ATOM 1210 C CA . ARG A 1 158 ? -7.840 16.364 33.777 1.00 51.66 158 ARG A CA 1
ATOM 1211 C C . ARG A 1 158 ? -6.504 16.249 33.029 1.00 51.66 158 ARG A C 1
ATOM 1213 O O . ARG A 1 158 ? -6.479 16.431 31.823 1.00 51.66 158 ARG A O 1
ATOM 1220 N N . SER A 1 159 ? -5.423 15.878 33.715 1.00 62.66 159 SER A N 1
ATOM 1221 C CA . SER A 1 159 ? -4.085 15.803 33.121 1.00 62.66 159 SER A CA 1
ATOM 1222 C C . SER A 1 159 ? -3.912 14.712 32.055 1.00 62.66 159 SER A C 1
ATOM 1224 O O . SER A 1 159 ? -3.129 14.919 31.143 1.00 62.66 159 SER A O 1
ATOM 1226 N N . GLN A 1 160 ? -4.597 13.563 32.128 1.00 68.25 160 GLN A N 1
ATOM 1227 C CA . GLN A 1 160 ? -4.251 12.414 31.265 1.00 68.25 160 GLN A CA 1
ATOM 1228 C C . GLN A 1 160 ? -4.950 12.430 29.902 1.00 68.25 160 GLN A C 1
ATOM 1230 O O . GLN A 1 160 ? -4.346 12.069 28.897 1.00 68.25 160 GLN A O 1
ATOM 1235 N N . ALA A 1 161 ? -6.215 12.853 29.848 1.00 68.31 161 ALA 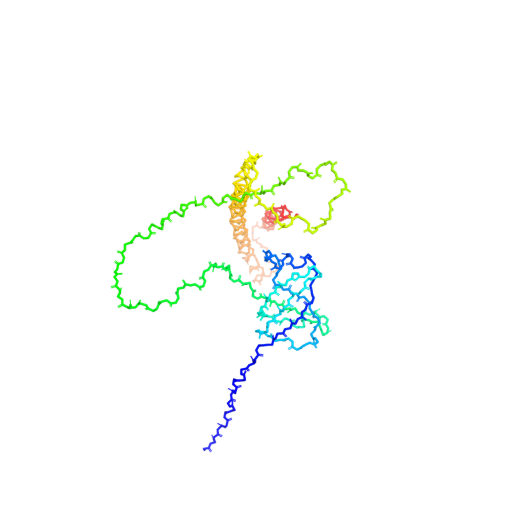A N 1
ATOM 1236 C CA . ALA A 1 161 ? -6.962 12.911 28.590 1.00 68.31 161 ALA A CA 1
ATOM 1237 C C . ALA A 1 161 ? -6.450 14.039 27.678 1.00 68.31 161 ALA A C 1
ATOM 1239 O O . ALA A 1 161 ? -6.294 13.839 26.476 1.00 68.31 161 ALA A O 1
ATOM 1240 N N . GLU A 1 162 ? -6.135 15.202 28.254 1.00 78.06 162 GLU A N 1
ATOM 1241 C CA . GLU A 1 162 ? -5.543 16.326 27.521 1.00 78.06 162 GLU A CA 1
ATOM 1242 C C . GLU A 1 162 ? -4.127 15.990 27.026 1.00 78.06 162 GLU A C 1
ATOM 1244 O O . GLU A 1 162 ? -3.782 16.318 25.892 1.00 78.06 162 GLU A O 1
ATOM 1249 N N . GLU A 1 163 ? -3.330 15.280 27.831 1.00 77.19 163 GLU A N 1
ATOM 1250 C CA . GLU A 1 163 ? -1.992 14.817 27.447 1.00 77.19 163 GLU A CA 1
ATOM 1251 C C . GLU A 1 163 ? -2.041 13.765 26.329 1.00 77.19 163 GLU A C 1
ATOM 1253 O O . GLU A 1 163 ? -1.282 13.867 25.365 1.00 77.19 163 GLU A O 1
ATOM 1258 N N . LEU A 1 164 ? -2.975 12.807 26.388 1.00 82.12 164 LEU A N 1
ATOM 1259 C CA . LEU A 1 164 ? -3.185 11.832 25.312 1.00 82.12 164 LEU A CA 1
ATOM 1260 C C . LEU A 1 164 ? -3.629 12.502 24.008 1.00 82.12 164 LEU A C 1
ATOM 1262 O O . LEU A 1 164 ? -3.086 12.193 22.949 1.00 82.12 164 LEU A O 1
ATOM 1266 N N . LEU A 1 165 ? -4.558 13.458 24.078 1.00 86.31 165 LEU A N 1
ATOM 1267 C CA . LEU A 1 165 ? -5.012 14.199 22.902 1.00 86.31 165 LEU A CA 1
ATOM 1268 C C . LEU A 1 165 ? -3.891 15.071 22.312 1.00 86.31 165 LEU A C 1
ATOM 1270 O O . LEU A 1 165 ? -3.764 15.192 21.093 1.00 86.31 165 LEU A O 1
ATOM 1274 N N . ALA A 1 166 ? -3.057 15.678 23.161 1.00 88.12 166 ALA A N 1
ATOM 1275 C CA . ALA A 1 166 ? -1.883 16.425 22.719 1.00 88.12 166 ALA A CA 1
ATOM 1276 C C . ALA A 1 166 ? -0.847 15.508 22.048 1.00 88.12 166 ALA A C 1
ATOM 1278 O O . ALA A 1 166 ? -0.293 15.873 21.009 1.00 88.12 166 ALA A O 1
ATOM 1279 N N . ALA A 1 167 ? -0.622 14.310 22.595 1.00 86.50 167 ALA A N 1
ATOM 1280 C CA . ALA A 1 167 ? 0.268 13.312 22.011 1.00 86.50 167 ALA A CA 1
ATOM 1281 C C . ALA A 1 167 ? -0.246 12.803 20.654 1.00 86.50 167 ALA A C 1
ATOM 1283 O O . ALA A 1 167 ? 0.528 12.704 19.702 1.00 86.50 167 ALA A O 1
ATOM 1284 N N . GLU A 1 168 ? -1.550 12.546 20.532 1.00 92.44 168 GLU A N 1
ATOM 1285 C CA . GLU A 1 168 ? -2.182 12.127 19.278 1.00 92.44 168 GLU A CA 1
ATOM 1286 C C . GLU A 1 168 ? -2.049 13.202 18.194 1.00 92.44 168 GLU A C 1
ATOM 1288 O O . GLU A 1 168 ? -1.627 12.910 17.074 1.00 92.44 168 GLU A O 1
ATOM 1293 N N . ARG A 1 169 ? -2.315 14.469 18.535 1.00 94.56 169 ARG A N 1
ATOM 1294 C CA . ARG A 1 169 ? -2.127 15.598 17.610 1.00 94.56 169 ARG A CA 1
ATOM 1295 C C . ARG A 1 169 ? -0.671 15.753 17.184 1.00 94.56 169 ARG A C 1
ATOM 1297 O O . ARG A 1 169 ? -0.404 15.944 16.002 1.00 94.56 169 ARG A O 1
ATOM 1304 N N . ALA A 1 170 ? 0.274 15.613 18.113 1.00 92.88 170 ALA A N 1
ATOM 1305 C CA . ALA A 1 170 ? 1.696 15.660 17.785 1.00 92.88 170 ALA A CA 1
ATOM 1306 C C . ALA A 1 170 ? 2.099 14.528 16.823 1.00 92.88 170 ALA A C 1
ATOM 1308 O O . ALA A 1 170 ? 2.906 14.746 15.918 1.00 92.88 170 ALA A O 1
ATOM 1309 N N . LEU A 1 171 ? 1.524 13.333 16.980 1.00 93.88 171 LEU A N 1
ATOM 1310 C CA . LEU A 1 171 ? 1.766 12.198 16.091 1.00 93.88 171 LEU A CA 1
ATOM 1311 C C . LEU A 1 171 ? 1.118 12.393 14.709 1.00 93.88 171 LEU A C 1
ATOM 1313 O O . LEU A 1 171 ? 1.734 12.093 13.688 1.00 93.88 171 LEU A O 1
ATOM 1317 N N . ALA A 1 172 ? -0.084 12.966 14.654 1.00 92.50 172 ALA A N 1
ATOM 1318 C CA . ALA A 1 172 ? -0.731 13.339 13.398 1.00 92.50 172 ALA A CA 1
ATOM 1319 C C . ALA A 1 172 ? 0.069 14.415 12.637 1.00 92.50 172 ALA A C 1
ATOM 1321 O O . ALA A 1 172 ? 0.256 14.318 11.420 1.00 92.50 172 ALA A O 1
ATOM 1322 N N . ASP A 1 173 ? 0.610 15.407 13.346 1.00 95.75 173 ASP A N 1
ATOM 1323 C CA . ASP A 1 173 ? 1.444 16.457 12.761 1.00 95.75 173 ASP A CA 1
ATOM 1324 C C . ASP A 1 173 ? 2.763 15.904 12.208 1.00 95.75 173 ASP A C 1
ATOM 1326 O O . ASP A 1 173 ? 3.197 16.298 11.120 1.00 95.75 173 ASP A O 1
ATOM 1330 N N . THR A 1 174 ? 3.417 14.979 12.921 1.00 95.12 174 THR A N 1
ATOM 1331 C CA . THR A 1 174 ? 4.654 14.349 12.429 1.00 95.12 174 THR A CA 1
ATOM 1332 C C . THR A 1 174 ? 4.389 13.483 11.204 1.00 95.12 174 THR A C 1
ATOM 1334 O O . THR A 1 174 ? 5.122 13.612 10.221 1.00 95.12 174 THR A O 1
ATOM 1337 N N . ALA A 1 175 ? 3.314 12.691 11.205 1.00 93.38 175 ALA A N 1
ATOM 1338 C CA . ALA A 1 175 ? 2.895 11.905 10.048 1.00 93.38 175 ALA A CA 1
ATOM 1339 C C . ALA A 1 175 ? 2.597 12.802 8.835 1.00 93.38 175 ALA A C 1
ATOM 1341 O O . ALA A 1 175 ? 3.058 12.537 7.725 1.00 93.38 175 ALA A O 1
ATOM 1342 N N . THR A 1 176 ? 1.905 13.924 9.047 1.00 95.06 176 THR A N 1
ATOM 1343 C CA . THR A 1 176 ? 1.602 14.893 7.984 1.00 95.06 176 THR A CA 1
ATOM 1344 C C . THR A 1 176 ? 2.877 15.508 7.403 1.00 95.06 176 THR A C 1
ATOM 1346 O O . THR A 1 176 ? 3.030 15.592 6.182 1.00 95.06 176 THR A O 1
ATOM 1349 N N . ARG A 1 177 ? 3.842 15.883 8.254 1.00 94.75 177 ARG A N 1
ATOM 1350 C CA . ARG A 1 177 ? 5.149 16.394 7.806 1.00 94.75 177 ARG A CA 1
ATOM 1351 C C . ARG A 1 177 ? 5.938 15.346 7.025 1.00 94.75 177 ARG A C 1
ATOM 1353 O O . ARG A 1 177 ? 6.518 15.680 5.994 1.00 94.75 177 ARG A O 1
ATOM 1360 N N . GLN A 1 178 ? 5.951 14.095 7.483 1.00 94.75 178 GLN A N 1
ATOM 1361 C CA . GLN A 1 178 ? 6.613 12.998 6.775 1.00 94.75 178 GLN A CA 1
ATOM 1362 C C . GLN A 1 178 ? 5.969 12.746 5.409 1.00 94.75 178 GLN A C 1
ATOM 1364 O O . GLN A 1 178 ? 6.682 12.677 4.410 1.00 94.75 178 GLN A O 1
ATOM 1369 N N . ASN A 1 179 ? 4.638 12.716 5.335 1.00 93.31 179 ASN A N 1
ATOM 1370 C CA . ASN A 1 179 ? 3.913 12.567 4.073 1.00 93.31 179 ASN A CA 1
ATOM 1371 C C . ASN A 1 179 ? 4.215 13.713 3.098 1.00 93.31 179 ASN A C 1
ATOM 1373 O O . ASN A 1 179 ? 4.460 13.465 1.920 1.00 93.31 179 ASN A O 1
ATOM 1377 N N . ALA A 1 180 ? 4.284 14.957 3.580 1.00 95.62 180 ALA A N 1
ATOM 1378 C CA . ALA A 1 180 ? 4.655 16.102 2.749 1.00 95.62 180 ALA A CA 1
ATOM 1379 C C . ALA A 1 180 ? 6.093 16.000 2.200 1.00 95.62 180 ALA A C 1
ATOM 1381 O O . ALA A 1 180 ? 6.354 16.387 1.059 1.00 95.62 180 ALA A O 1
ATOM 1382 N N . LEU A 1 181 ? 7.034 15.467 2.987 1.00 95.06 181 LEU A N 1
ATOM 1383 C CA . LEU A 1 181 ? 8.407 15.219 2.534 1.00 95.06 181 LEU A CA 1
ATOM 1384 C C . LEU A 1 181 ? 8.474 14.087 1.503 1.00 95.06 181 LEU A C 1
ATOM 1386 O O . LEU A 1 181 ? 9.155 14.230 0.486 1.00 95.06 181 LEU A O 1
ATOM 1390 N N . LEU A 1 182 ? 7.747 12.992 1.735 1.00 92.50 182 LEU A N 1
ATOM 1391 C CA . LEU A 1 182 ? 7.647 11.880 0.789 1.00 92.50 182 LEU A CA 1
ATOM 1392 C C . LEU A 1 182 ? 7.044 12.333 -0.541 1.00 92.50 182 LEU A C 1
ATOM 1394 O O . LEU A 1 182 ? 7.565 11.972 -1.593 1.00 92.50 182 LEU A O 1
ATOM 1398 N N . TRP A 1 183 ? 6.010 13.176 -0.500 1.00 93.31 183 TRP A N 1
ATOM 1399 C CA . TRP A 1 183 ? 5.405 13.755 -1.696 1.00 93.31 183 TRP A CA 1
ATOM 1400 C C . TRP A 1 183 ? 6.424 14.541 -2.529 1.00 93.31 183 TRP A C 1
ATOM 1402 O O . TRP A 1 183 ? 6.613 14.247 -3.706 1.00 93.31 183 TRP A O 1
ATOM 1412 N N . LYS A 1 184 ? 7.164 15.467 -1.902 1.00 95.62 184 LYS A N 1
ATOM 1413 C CA . LYS A 1 184 ? 8.222 16.238 -2.583 1.00 95.62 184 LYS A CA 1
ATOM 1414 C C . LYS A 1 184 ? 9.322 15.349 -3.166 1.00 95.62 184 LYS A C 1
ATOM 1416 O O . LYS A 1 184 ? 9.841 15.632 -4.243 1.00 95.62 184 LYS A O 1
ATOM 1421 N N . ARG A 1 185 ? 9.703 14.275 -2.463 1.00 90.38 185 ARG A N 1
ATOM 1422 C CA . ARG A 1 185 ? 10.696 13.313 -2.967 1.00 90.38 185 ARG A CA 1
ATOM 1423 C C . ARG A 1 185 ? 10.164 12.550 -4.181 1.00 90.38 185 ARG A C 1
ATOM 1425 O O . ARG A 1 185 ? 10.914 12.378 -5.136 1.00 90.38 185 ARG A O 1
ATOM 1432 N N . ASN A 1 186 ? 8.903 12.118 -4.158 1.00 87.25 186 ASN A N 1
ATOM 1433 C CA . ASN A 1 186 ? 8.277 11.428 -5.288 1.00 87.25 186 ASN A CA 1
ATOM 1434 C C . ASN A 1 186 ? 8.207 12.332 -6.522 1.00 87.25 186 ASN A C 1
ATOM 1436 O O . ASN A 1 186 ? 8.629 11.912 -7.591 1.00 87.25 186 ASN A O 1
ATOM 1440 N N . GLU A 1 187 ? 7.799 13.590 -6.355 1.00 94.81 187 GLU A N 1
ATOM 1441 C CA . GLU A 1 187 ? 7.776 14.583 -7.436 1.00 94.81 187 GLU A CA 1
ATOM 1442 C C . GLU A 1 187 ? 9.172 14.782 -8.060 1.00 94.81 187 GLU A C 1
ATOM 1444 O O . GLU A 1 187 ? 9.338 14.783 -9.280 1.00 94.81 187 GLU A O 1
ATOM 1449 N N . ALA A 1 188 ? 10.219 14.859 -7.230 1.00 89.88 188 ALA A N 1
ATOM 1450 C CA . ALA A 1 188 ? 11.596 14.952 -7.713 1.00 89.88 188 ALA A CA 1
ATOM 1451 C C . ALA A 1 188 ? 12.061 13.686 -8.460 1.00 89.88 188 ALA A C 1
ATOM 1453 O O . ALA A 1 188 ? 12.823 13.782 -9.424 1.00 89.88 188 ALA A O 1
ATOM 1454 N N . LEU A 1 189 ? 11.628 12.498 -8.028 1.00 87.38 189 LEU A N 1
ATOM 1455 C CA . LEU A 1 189 ? 11.942 11.238 -8.706 1.00 87.38 189 LEU A CA 1
ATOM 1456 C C . LEU A 1 189 ? 11.217 11.118 -10.050 1.00 87.38 189 LEU A C 1
ATOM 1458 O O . LEU A 1 189 ? 11.840 10.706 -11.025 1.00 87.38 189 LEU A O 1
ATOM 1462 N N . GLU A 1 190 ? 9.952 11.525 -10.129 1.00 91.50 190 GLU A N 1
ATOM 1463 C CA . GLU A 1 190 ? 9.193 11.572 -11.384 1.00 91.50 190 GLU A CA 1
ATOM 1464 C C . GLU A 1 190 ? 9.847 12.519 -12.395 1.00 91.50 190 GLU A C 1
ATOM 1466 O O . GLU A 1 190 ? 10.038 12.152 -13.555 1.00 91.50 190 GLU A O 1
ATOM 1471 N N . ALA A 1 191 ? 10.298 13.697 -11.949 1.00 91.56 191 ALA A N 1
ATOM 1472 C CA . ALA A 1 191 ? 11.033 14.629 -12.801 1.00 91.56 191 ALA A CA 1
ATOM 1473 C C . ALA A 1 191 ? 12.350 14.028 -13.331 1.00 91.56 191 ALA A C 1
ATOM 1475 O O . ALA A 1 191 ? 12.684 14.194 -14.507 1.00 91.56 191 ALA A O 1
ATOM 1476 N N . LYS A 1 192 ? 13.093 13.297 -12.487 1.00 88.56 192 LYS A N 1
ATOM 1477 C CA . LYS A 1 192 ? 14.315 12.589 -12.908 1.00 88.56 192 LYS A CA 1
ATOM 1478 C C . LYS A 1 192 ? 14.018 11.476 -13.911 1.00 88.56 192 LYS A C 1
ATOM 1480 O O . LYS A 1 192 ? 14.748 11.342 -14.891 1.00 88.56 192 LYS A O 1
ATOM 1485 N N . LEU A 1 193 ? 12.951 10.709 -13.696 1.00 86.50 193 LEU A N 1
ATOM 1486 C CA . LEU A 1 193 ? 12.536 9.638 -14.599 1.00 86.50 193 LEU A CA 1
ATOM 1487 C C . LEU A 1 193 ? 12.153 10.204 -15.973 1.00 86.50 193 LEU A C 1
ATOM 1489 O O . LEU A 1 193 ? 12.669 9.736 -16.985 1.00 86.50 193 LEU A O 1
ATOM 1493 N N . ALA A 1 194 ? 11.361 11.278 -16.013 1.00 90.25 194 ALA A N 1
ATOM 1494 C CA . ALA A 1 194 ? 11.006 11.960 -17.257 1.00 90.25 194 ALA A CA 1
ATOM 1495 C C . ALA A 1 194 ? 12.241 12.501 -18.008 1.00 90.25 194 ALA A C 1
ATOM 1497 O O . ALA A 1 194 ? 12.324 12.415 -19.237 1.00 90.25 194 ALA A O 1
ATOM 1498 N N . ALA A 1 195 ? 13.233 13.037 -17.286 1.00 87.12 195 ALA A N 1
ATOM 1499 C CA . ALA A 1 195 ? 14.491 13.483 -17.884 1.00 87.12 195 ALA A CA 1
ATOM 1500 C C . ALA A 1 195 ? 15.295 12.314 -18.486 1.00 87.12 195 ALA A C 1
ATOM 1502 O O . ALA A 1 195 ? 15.808 12.437 -19.602 1.00 87.12 195 ALA A O 1
ATOM 1503 N N . ALA A 1 196 ? 15.359 11.176 -17.790 1.00 83.12 196 ALA A N 1
ATOM 1504 C CA . ALA A 1 196 ? 16.027 9.970 -18.274 1.00 83.12 196 ALA A CA 1
ATOM 1505 C C . ALA A 1 196 ? 15.332 9.381 -19.517 1.00 83.12 196 ALA A C 1
ATOM 1507 O O . ALA A 1 196 ? 16.000 9.049 -20.496 1.00 83.12 196 ALA A O 1
ATOM 1508 N N . GLU A 1 197 ? 13.997 9.322 -19.535 1.00 86.81 197 GLU A N 1
ATOM 1509 C CA . GLU A 1 197 ? 13.224 8.877 -20.704 1.00 86.81 197 GLU A CA 1
ATOM 1510 C C . GLU A 1 197 ? 13.440 9.782 -21.920 1.00 86.81 197 GLU A C 1
ATOM 1512 O O . GLU A 1 197 ? 13.580 9.305 -23.051 1.00 86.81 197 GLU A O 1
ATOM 1517 N N . LYS A 1 198 ? 13.512 11.100 -21.707 1.00 91.25 198 LYS A N 1
ATOM 1518 C CA . LYS A 1 198 ? 13.835 12.054 -22.772 1.00 91.25 198 LYS A CA 1
ATOM 1519 C C . LYS A 1 198 ? 15.244 11.821 -23.325 1.00 91.25 198 LYS A C 1
ATOM 1521 O O . LYS A 1 198 ? 15.414 11.816 -24.543 1.00 91.25 198 LYS A O 1
ATOM 1526 N N . ALA A 1 199 ? 16.231 11.602 -22.456 1.00 85.25 199 ALA A N 1
ATOM 1527 C CA . ALA A 1 199 ? 17.606 11.313 -22.864 1.00 85.25 199 ALA A CA 1
ATOM 1528 C C . ALA A 1 199 ? 17.710 9.998 -23.657 1.00 85.25 199 ALA A C 1
ATOM 1530 O O . ALA A 1 199 ? 18.362 9.957 -24.700 1.00 85.25 199 ALA A O 1
ATOM 1531 N N . LEU A 1 200 ? 17.007 8.947 -23.223 1.00 84.19 200 LEU A N 1
ATOM 1532 C CA . LEU A 1 200 ? 16.942 7.668 -23.934 1.00 84.19 200 LEU A CA 1
ATOM 1533 C C . LEU A 1 200 ? 16.315 7.822 -25.327 1.00 84.19 200 LEU A C 1
ATOM 1535 O O . LEU A 1 200 ? 16.834 7.287 -26.306 1.00 84.19 200 LEU A O 1
ATOM 1539 N N . ASN A 1 201 ? 15.210 8.563 -25.432 1.00 85.56 201 ASN A N 1
ATOM 1540 C CA . ASN A 1 201 ? 14.564 8.822 -26.718 1.00 85.56 201 ASN A CA 1
ATOM 1541 C C . ASN A 1 201 ? 15.471 9.612 -27.666 1.00 85.56 201 ASN A C 1
ATOM 1543 O O . ASN A 1 201 ? 15.507 9.295 -28.853 1.00 85.56 201 ASN A O 1
ATOM 1547 N N . GLN A 1 202 ? 16.224 10.589 -27.151 1.00 85.19 202 GLN A N 1
ATOM 1548 C CA . GLN A 1 202 ? 17.211 11.317 -27.948 1.00 85.19 202 GLN A CA 1
ATOM 1549 C C . GLN A 1 202 ? 18.287 10.371 -28.485 1.00 85.19 202 GLN A C 1
ATOM 1551 O O . GLN A 1 202 ? 18.531 10.352 -29.686 1.00 85.19 202 GLN A O 1
ATOM 1556 N N . LEU A 1 203 ? 18.847 9.513 -27.627 1.00 81.44 203 LEU A N 1
ATOM 1557 C CA . LEU A 1 203 ? 19.839 8.523 -28.046 1.00 81.44 203 LEU A CA 1
ATOM 1558 C C . LEU A 1 203 ? 19.306 7.564 -29.104 1.00 81.44 203 LEU A C 1
ATOM 1560 O O . LEU A 1 203 ? 20.011 7.241 -30.057 1.00 81.44 203 LEU A O 1
ATOM 1564 N N . ARG A 1 204 ? 18.051 7.128 -28.962 1.00 81.62 204 ARG A N 1
ATOM 1565 C CA . ARG A 1 204 ? 17.392 6.294 -29.967 1.00 81.62 204 ARG A CA 1
ATOM 1566 C C . ARG A 1 204 ? 17.314 7.013 -31.314 1.00 81.62 204 ARG A C 1
ATOM 1568 O O . ARG A 1 204 ? 17.621 6.396 -32.326 1.00 81.62 204 ARG A O 1
ATOM 1575 N N . CYS A 1 205 ? 16.931 8.290 -31.331 1.00 82.62 205 CYS A N 1
ATOM 1576 C CA . CYS A 1 205 ? 16.904 9.092 -32.556 1.00 82.62 205 CYS A CA 1
ATOM 1577 C C . CYS A 1 205 ? 18.304 9.242 -33.169 1.00 82.62 205 CYS A C 1
ATOM 1579 O O . CYS A 1 205 ? 18.464 9.002 -34.364 1.00 82.62 205 CYS A O 1
ATOM 1581 N N . ASP A 1 206 ? 19.311 9.555 -32.351 1.00 78.94 206 ASP A N 1
ATOM 1582 C CA . ASP A 1 206 ? 20.694 9.760 -32.800 1.00 78.94 206 ASP A CA 1
ATOM 1583 C C . ASP A 1 206 ? 21.314 8.470 -33.369 1.00 78.94 206 ASP A C 1
ATOM 1585 O O . ASP A 1 206 ? 22.088 8.516 -34.323 1.00 78.94 206 ASP A O 1
ATOM 1589 N N . CYS A 1 207 ? 20.948 7.302 -32.827 1.00 75.12 207 CYS A N 1
ATOM 1590 C CA . CYS A 1 207 ? 21.419 6.001 -33.313 1.00 75.12 207 CYS A CA 1
ATOM 1591 C C . CYS A 1 207 ? 20.635 5.484 -34.530 1.00 75.12 207 CYS A C 1
ATOM 1593 O O . CYS A 1 207 ? 21.147 4.642 -35.269 1.00 75.12 207 CYS A O 1
ATOM 1595 N N . GLN A 1 208 ? 19.410 5.966 -34.762 1.00 79.81 208 GLN A N 1
ATOM 1596 C CA . GLN A 1 208 ? 18.558 5.466 -35.843 1.00 79.81 208 GLN A CA 1
ATOM 1597 C C . GLN A 1 208 ? 19.085 5.858 -37.228 1.00 79.81 208 GLN A C 1
ATOM 1599 O O . GLN A 1 208 ? 19.002 5.060 -38.158 1.00 79.81 208 GLN A O 1
ATOM 1604 N N . GLU A 1 209 ? 19.635 7.064 -37.383 1.00 75.56 209 GLU A N 1
ATOM 1605 C CA . GLU A 1 209 ? 20.203 7.519 -38.660 1.00 75.56 209 GLU A CA 1
ATOM 1606 C C . GLU A 1 209 ? 21.392 6.656 -39.127 1.00 75.56 209 GLU A C 1
ATOM 1608 O O . GLU A 1 209 ? 21.337 6.156 -40.254 1.00 75.56 209 GLU A O 1
ATOM 1613 N N . PRO A 1 210 ? 22.418 6.385 -38.291 1.00 71.81 210 PRO A N 1
ATOM 1614 C CA . PRO A 1 210 ? 23.487 5.447 -38.631 1.00 71.81 210 PRO A CA 1
ATOM 1615 C C . PRO A 1 210 ? 22.983 4.047 -38.998 1.00 71.81 210 PRO A C 1
ATOM 1617 O O . PRO A 1 210 ? 23.455 3.469 -39.976 1.00 71.81 210 PRO A O 1
ATOM 1620 N N . ILE A 1 211 ? 22.001 3.514 -38.256 1.00 71.75 211 ILE A N 1
ATOM 1621 C CA . ILE A 1 211 ? 21.396 2.201 -38.540 1.00 71.75 211 ILE A CA 1
ATOM 1622 C C . ILE A 1 211 ? 20.723 2.214 -39.916 1.00 71.75 211 ILE A C 1
ATOM 1624 O O . ILE A 1 211 ? 21.025 1.369 -40.756 1.00 71.75 211 ILE A O 1
ATOM 1628 N N . ASN A 1 212 ? 19.880 3.212 -40.188 1.00 75.50 212 ASN A N 1
ATOM 1629 C CA . ASN A 1 212 ? 19.199 3.361 -41.475 1.00 75.50 212 ASN A CA 1
ATOM 1630 C C . ASN A 1 212 ? 20.194 3.519 -42.638 1.00 75.50 212 ASN A C 1
ATOM 1632 O O . ASN A 1 212 ? 19.945 3.039 -43.746 1.00 75.50 212 ASN A O 1
ATOM 1636 N N . MET A 1 213 ? 21.312 4.214 -42.408 1.00 69.88 213 MET A N 1
ATOM 1637 C CA . MET A 1 213 ? 22.370 4.385 -43.402 1.00 69.88 213 MET A CA 1
ATOM 1638 C C . MET A 1 213 ? 23.071 3.053 -43.701 1.00 69.88 213 MET A C 1
ATOM 1640 O O . MET A 1 213 ? 23.279 2.728 -44.871 1.00 69.88 213 MET A O 1
ATOM 1644 N N . TYR A 1 214 ? 23.380 2.269 -42.665 1.00 67.75 214 TYR A N 1
ATOM 1645 C CA . TYR A 1 214 ? 23.981 0.941 -42.793 1.00 67.75 214 TYR A CA 1
ATOM 1646 C C . TYR A 1 214 ? 23.059 -0.035 -43.537 1.00 67.75 214 TYR A C 1
ATOM 1648 O O . TYR A 1 214 ? 23.491 -0.708 -44.471 1.00 67.75 214 TYR A O 1
ATOM 1656 N N . GLU A 1 215 ? 21.770 -0.063 -43.188 1.00 73.38 215 GLU A N 1
ATOM 1657 C CA . GLU A 1 215 ? 20.766 -0.898 -43.860 1.00 73.38 215 GLU A CA 1
ATOM 1658 C C . GLU A 1 215 ? 20.592 -0.534 -45.341 1.00 73.38 215 GLU A C 1
ATOM 1660 O O . GLU A 1 215 ? 20.388 -1.416 -46.174 1.00 73.38 215 GLU A O 1
ATOM 1665 N N . ARG A 1 216 ? 20.690 0.757 -45.689 1.00 80.88 216 ARG A N 1
ATOM 1666 C CA . ARG A 1 216 ? 20.537 1.226 -47.073 1.00 80.88 216 ARG A CA 1
ATOM 1667 C C . ARG A 1 216 ? 21.766 0.956 -47.941 1.00 80.88 216 ARG A C 1
ATOM 1669 O O . ARG A 1 216 ? 21.601 0.630 -49.114 1.00 80.88 216 ARG A O 1
ATOM 1676 N N . ASN A 1 217 ? 22.970 1.135 -47.398 1.00 78.75 217 ASN A N 1
ATOM 1677 C CA . ASN A 1 217 ? 24.206 1.168 -48.188 1.00 78.75 217 ASN A CA 1
ATOM 1678 C C . ASN A 1 217 ? 25.071 -0.097 -48.042 1.00 78.75 217 ASN A C 1
ATOM 1680 O O . ASN A 1 217 ? 26.005 -0.286 -48.820 1.00 78.75 217 ASN A O 1
ATOM 1684 N N . GLY A 1 218 ? 24.752 -0.978 -47.090 1.00 69.62 218 GLY A N 1
ATOM 1685 C CA . GLY A 1 218 ? 25.507 -2.198 -46.824 1.00 69.62 218 GLY A CA 1
ATOM 1686 C C . GLY A 1 218 ? 26.848 -1.958 -46.107 1.00 69.62 218 GLY A C 1
ATOM 1687 O O . GLY A 1 218 ? 27.267 -0.819 -45.903 1.00 69.62 218 GLY A O 1
ATOM 1688 N N . PRO A 1 219 ? 27.547 -3.041 -45.718 1.00 67.19 219 PRO A N 1
ATOM 1689 C CA . PRO A 1 219 ? 28.762 -2.991 -44.895 1.00 67.19 219 PRO A CA 1
ATOM 1690 C C . PRO A 1 219 ? 29.990 -2.370 -45.580 1.00 67.19 219 PRO A C 1
ATOM 1692 O O . PRO A 1 219 ? 30.988 -2.122 -44.913 1.00 67.19 219 PRO A O 1
ATOM 1695 N N . GLU A 1 220 ? 29.948 -2.153 -46.896 1.00 60.72 220 GLU A N 1
ATOM 1696 C CA . GLU A 1 220 ? 31.087 -1.651 -47.680 1.00 60.72 220 GLU A CA 1
ATOM 1697 C C . GLU A 1 220 ? 31.140 -0.118 -47.766 1.00 60.72 220 GLU A C 1
ATOM 1699 O O . GLU A 1 220 ? 32.111 0.438 -48.279 1.00 60.72 220 GLU A O 1
ATOM 1704 N N . PHE A 1 221 ? 30.116 0.581 -47.266 1.00 54.19 221 PHE A N 1
ATOM 1705 C CA . PHE A 1 221 ? 30.067 2.037 -47.313 1.00 54.19 221 PHE A CA 1
ATOM 1706 C C . PHE A 1 221 ? 30.907 2.641 -46.188 1.00 54.19 221 PHE A C 1
ATOM 1708 O O . PHE A 1 221 ? 30.388 2.977 -45.125 1.00 54.19 221 PHE A O 1
ATOM 1715 N N . THR A 1 222 ? 32.208 2.788 -46.438 1.00 55.03 222 THR A N 1
ATOM 1716 C CA . THR A 1 222 ? 33.058 3.623 -45.597 1.00 55.03 222 THR A CA 1
ATOM 1717 C C . THR A 1 222 ? 32.788 5.097 -45.907 1.00 55.03 222 THR A C 1
ATOM 1719 O O . THR A 1 222 ? 32.852 5.535 -47.058 1.00 55.03 222 THR A O 1
ATOM 1722 N N . SER A 1 223 ? 32.439 5.880 -44.887 1.00 53.66 223 SER A N 1
ATOM 1723 C CA . SER A 1 223 ? 32.294 7.330 -44.967 1.00 53.66 223 SER A CA 1
ATOM 1724 C C . SER A 1 223 ? 33.520 7.923 -45.676 1.00 53.66 223 SER A C 1
ATOM 1726 O O . SER A 1 223 ? 34.652 7.636 -45.268 1.00 53.66 223 SER A O 1
ATOM 1728 N N . PRO A 1 224 ? 33.345 8.808 -46.679 1.00 52.84 224 PRO A N 1
ATOM 1729 C CA . PRO A 1 224 ? 34.453 9.451 -47.392 1.00 52.84 224 PRO A CA 1
ATOM 1730 C C . PRO A 1 224 ? 35.414 10.247 -46.493 1.00 52.84 224 PRO A C 1
ATOM 1732 O O . PRO A 1 224 ? 36.406 10.783 -46.983 1.00 52.84 224 PRO A O 1
ATOM 1735 N N . HIS A 1 225 ? 35.101 10.411 -45.204 1.00 56.16 225 HIS A N 1
ATOM 1736 C CA . HIS A 1 225 ? 35.884 11.178 -44.234 1.00 56.16 225 HIS A CA 1
ATOM 1737 C C . HIS A 1 225 ? 36.595 10.323 -43.171 1.00 56.16 225 HIS A C 1
ATOM 1739 O O . HIS A 1 225 ? 37.265 10.884 -42.311 1.00 56.16 225 HIS A O 1
ATOM 1745 N N . GLY A 1 226 ? 36.536 8.985 -43.247 1.00 53.09 226 GLY A N 1
ATOM 1746 C CA . GLY A 1 226 ? 37.442 8.095 -42.501 1.00 53.09 226 GLY A CA 1
ATOM 1747 C C . GLY A 1 226 ? 37.382 8.171 -40.966 1.00 53.09 226 GLY A C 1
ATOM 1748 O O . GLY A 1 226 ? 38.280 7.662 -40.302 1.00 53.09 226 GLY A O 1
ATOM 1749 N N . ASN A 1 227 ? 36.351 8.784 -40.383 1.00 55.69 227 ASN A N 1
ATOM 1750 C CA . ASN A 1 227 ? 36.239 9.053 -38.945 1.00 55.69 227 ASN A CA 1
ATOM 1751 C C . ASN A 1 227 ? 35.172 8.203 -38.227 1.00 55.69 227 ASN A C 1
ATOM 1753 O O . ASN A 1 227 ? 34.663 8.577 -37.174 1.00 55.69 227 ASN A O 1
ATOM 1757 N N . GLU A 1 228 ? 34.848 7.022 -38.753 1.00 53.34 228 GLU A N 1
ATOM 1758 C CA . GLU A 1 228 ? 33.764 6.158 -38.250 1.00 53.34 228 GLU A CA 1
ATOM 1759 C C . GLU A 1 228 ? 33.915 5.750 -36.775 1.00 53.34 228 GLU A C 1
ATOM 1761 O O . GLU A 1 228 ? 32.916 5.556 -36.079 1.00 53.34 228 GLU A O 1
ATOM 1766 N N . TYR A 1 229 ? 35.146 5.724 -36.257 1.00 50.38 229 TYR A N 1
ATOM 1767 C CA . TYR A 1 229 ? 35.424 5.447 -34.846 1.00 50.38 229 TYR A CA 1
ATOM 1768 C C . TYR A 1 229 ? 35.007 6.570 -33.883 1.00 50.38 229 TYR A C 1
ATOM 1770 O O . TYR A 1 229 ? 34.751 6.290 -32.710 1.00 50.38 229 TYR A O 1
ATOM 1778 N N . GLU A 1 230 ? 34.872 7.815 -34.348 1.00 52.72 230 GLU A N 1
ATOM 1779 C CA . GLU A 1 230 ? 34.382 8.914 -33.503 1.00 52.72 230 GLU A CA 1
ATOM 1780 C C . GLU A 1 230 ? 32.884 8.757 -33.198 1.00 52.72 230 GLU A C 1
ATOM 1782 O O . GLU A 1 230 ? 32.444 9.083 -32.095 1.00 52.72 230 GLU A O 1
ATOM 1787 N N . SER A 1 231 ? 32.109 8.161 -34.115 1.00 61.38 231 SER A N 1
ATOM 1788 C CA . SER A 1 231 ? 30.666 7.934 -33.935 1.00 61.38 231 SER A CA 1
ATOM 1789 C C . SER A 1 231 ? 30.364 6.843 -32.901 1.00 61.38 231 SER A C 1
ATOM 1791 O O . SER A 1 231 ? 29.556 7.050 -31.996 1.00 61.38 231 SER A O 1
ATOM 1793 N N . ALA A 1 232 ? 31.074 5.711 -32.955 1.00 61.59 232 ALA A N 1
ATOM 1794 C CA . ALA A 1 232 ? 30.924 4.637 -31.977 1.00 61.59 232 ALA A CA 1
ATOM 1795 C C . ALA A 1 232 ? 31.422 5.071 -30.590 1.00 61.59 232 ALA A C 1
ATOM 1797 O O . ALA A 1 232 ? 30.773 4.789 -29.584 1.00 61.59 232 ALA A O 1
ATOM 1798 N N . SER A 1 233 ? 32.533 5.816 -30.528 1.00 63.38 233 SER A N 1
ATOM 1799 C CA . SER A 1 233 ? 33.034 6.384 -29.273 1.00 63.38 233 SER A CA 1
ATOM 1800 C C . SER A 1 233 ? 32.044 7.380 -28.657 1.00 63.38 233 SER A C 1
ATOM 1802 O O . SER A 1 233 ? 31.866 7.384 -27.440 1.00 63.38 233 SER A O 1
ATOM 1804 N N . TYR A 1 234 ? 31.368 8.193 -29.474 1.00 69.75 234 TYR A N 1
ATOM 1805 C CA . TYR A 1 234 ? 30.330 9.122 -29.023 1.00 69.75 234 TYR A CA 1
ATOM 1806 C C . TYR A 1 234 ? 29.092 8.393 -28.477 1.00 69.75 234 TYR A C 1
ATOM 1808 O O . TYR A 1 234 ? 28.625 8.704 -27.380 1.00 69.75 234 TYR A O 1
ATOM 1816 N N . VAL A 1 235 ? 28.599 7.377 -29.193 1.00 68.56 235 VAL A N 1
ATOM 1817 C CA . VAL A 1 235 ? 27.453 6.559 -28.758 1.00 68.56 235 VAL A CA 1
ATOM 1818 C C . VAL A 1 235 ? 27.770 5.818 -27.455 1.00 68.56 235 VAL A C 1
ATOM 1820 O O . VAL A 1 235 ? 26.955 5.825 -26.534 1.00 68.56 235 VAL A O 1
ATOM 1823 N N . MET A 1 236 ? 28.970 5.244 -27.323 1.00 69.69 236 MET A N 1
ATOM 1824 C CA . MET A 1 236 ? 29.391 4.557 -26.095 1.00 69.69 236 MET A CA 1
ATOM 1825 C C . MET A 1 236 ? 29.570 5.523 -24.916 1.00 69.69 236 MET A C 1
ATOM 1827 O O . MET A 1 236 ? 29.202 5.177 -23.793 1.00 69.69 236 MET A O 1
ATOM 1831 N N . ALA A 1 237 ? 30.062 6.745 -25.151 1.00 75.25 237 ALA A N 1
ATOM 1832 C CA . ALA A 1 237 ? 30.137 7.779 -24.118 1.00 75.25 237 ALA A CA 1
ATOM 1833 C C . ALA A 1 237 ? 28.738 8.184 -23.621 1.00 75.25 237 ALA A C 1
ATOM 1835 O O . ALA A 1 237 ? 28.502 8.260 -22.416 1.00 75.25 237 ALA A O 1
ATOM 1836 N N . LYS A 1 238 ? 27.778 8.360 -24.535 1.00 74.06 238 LYS A N 1
ATOM 1837 C CA . LYS A 1 238 ? 26.388 8.669 -24.175 1.00 74.06 238 LYS A CA 1
ATOM 1838 C C . LYS A 1 238 ? 25.674 7.515 -23.478 1.00 74.06 238 LYS A C 1
ATOM 1840 O O . LYS A 1 238 ? 24.886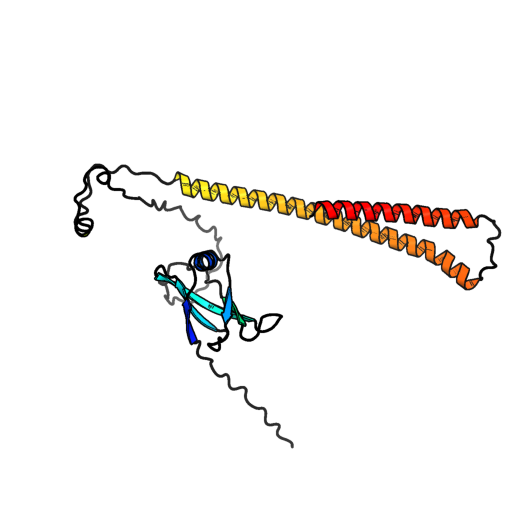 7.740 -22.561 1.00 74.06 238 LYS A O 1
ATOM 1845 N N . PHE A 1 239 ? 25.969 6.280 -23.871 1.00 75.75 239 PHE A N 1
ATOM 1846 C CA . PHE A 1 239 ? 25.470 5.099 -23.176 1.00 75.75 239 PHE A CA 1
ATOM 1847 C C . PHE A 1 239 ? 26.024 5.015 -21.747 1.00 75.75 239 PHE A C 1
ATOM 1849 O O . PHE A 1 239 ? 25.275 4.719 -20.821 1.00 75.75 239 PHE A O 1
ATOM 1856 N N . ALA A 1 240 ? 27.303 5.346 -21.538 1.00 74.94 240 ALA A N 1
ATOM 1857 C CA . ALA A 1 240 ? 27.898 5.414 -20.204 1.00 74.94 240 ALA A CA 1
ATOM 1858 C C . ALA A 1 240 ? 27.243 6.494 -19.317 1.00 74.94 240 ALA A C 1
ATOM 1860 O O . ALA A 1 240 ? 26.956 6.222 -18.152 1.00 74.94 240 ALA A O 1
ATOM 1861 N N . GLU A 1 241 ? 26.937 7.680 -19.864 1.00 80.94 241 GLU A N 1
ATOM 1862 C CA . GLU A 1 241 ? 26.171 8.727 -19.158 1.00 80.94 241 GLU A CA 1
ATOM 1863 C C . GLU A 1 241 ? 24.774 8.231 -18.741 1.00 80.94 241 GLU A C 1
ATOM 1865 O O . GLU A 1 241 ? 24.339 8.447 -17.608 1.00 80.94 241 GLU A O 1
ATOM 1870 N N . LEU A 1 242 ? 24.078 7.521 -19.635 1.00 79.56 242 LEU A N 1
ATOM 1871 C CA . LEU A 1 242 ? 22.761 6.950 -19.356 1.00 79.56 242 LEU A CA 1
ATOM 1872 C C . LEU A 1 242 ? 22.820 5.869 -18.266 1.00 79.56 242 LEU A C 1
ATOM 1874 O O . LEU A 1 242 ? 21.979 5.857 -17.369 1.00 79.56 242 LEU A O 1
ATOM 1878 N N . VAL A 1 243 ? 23.812 4.976 -18.319 1.00 78.12 243 VAL A N 1
ATOM 1879 C CA . VAL A 1 243 ? 24.017 3.937 -17.297 1.00 78.12 243 VAL A CA 1
ATOM 1880 C C . VAL A 1 243 ? 24.283 4.568 -15.930 1.00 78.12 243 VAL A C 1
ATOM 1882 O O . VAL A 1 243 ? 23.648 4.167 -14.956 1.00 78.12 243 VAL A O 1
ATOM 1885 N N . ALA A 1 244 ? 25.126 5.604 -15.859 1.00 78.81 244 ALA A N 1
ATOM 1886 C CA . ALA A 1 244 ? 25.370 6.340 -14.618 1.00 78.81 244 ALA A CA 1
ATOM 1887 C C . ALA A 1 244 ? 24.080 6.971 -14.058 1.00 78.81 244 ALA A C 1
ATOM 1889 O O . ALA A 1 244 ? 23.797 6.847 -12.867 1.00 78.81 244 ALA A O 1
ATOM 1890 N N . SER A 1 245 ? 23.248 7.569 -14.919 1.00 81.31 245 SER A N 1
ATOM 1891 C CA . SER A 1 245 ? 21.953 8.133 -14.516 1.00 81.31 245 SER A CA 1
ATOM 1892 C C . SER A 1 245 ? 20.979 7.067 -13.987 1.00 81.31 245 SER A C 1
ATOM 1894 O O . SER A 1 245 ? 20.301 7.284 -12.981 1.00 81.31 245 SER A O 1
ATOM 1896 N N . ILE A 1 246 ? 20.936 5.885 -14.611 1.00 79.56 246 ILE A N 1
ATOM 1897 C CA . ILE A 1 246 ? 20.124 4.751 -14.140 1.00 79.56 246 ILE A CA 1
ATOM 1898 C C . ILE A 1 246 ? 20.620 4.248 -12.779 1.00 79.56 246 ILE A C 1
ATOM 1900 O O . ILE A 1 246 ? 19.807 3.924 -11.909 1.00 79.56 246 ILE A O 1
ATOM 1904 N N . ASP A 1 247 ? 21.934 4.186 -12.572 1.00 79.19 247 ASP A N 1
ATOM 1905 C CA . ASP A 1 247 ? 22.515 3.741 -11.307 1.00 79.19 247 ASP A CA 1
ATOM 1906 C C . ASP A 1 247 ? 22.258 4.734 -10.165 1.00 79.19 247 ASP A C 1
ATOM 1908 O O . ASP A 1 247 ? 21.958 4.298 -9.053 1.00 79.19 247 ASP A O 1
ATOM 1912 N N . GLU A 1 248 ? 22.240 6.044 -10.430 1.00 83.12 248 GLU A N 1
ATOM 1913 C CA . GLU A 1 248 ? 21.787 7.052 -9.459 1.00 83.12 248 GLU A CA 1
ATOM 1914 C C . GLU A 1 248 ? 20.321 6.843 -9.048 1.00 83.12 248 GLU A C 1
ATOM 1916 O O . GLU A 1 248 ? 19.985 6.902 -7.862 1.00 83.12 248 GLU A O 1
ATOM 1921 N N . VAL A 1 249 ? 19.438 6.554 -10.010 1.00 79.44 249 VAL A N 1
ATOM 1922 C CA . VAL A 1 249 ? 18.021 6.264 -9.731 1.00 79.44 249 VAL A CA 1
ATOM 1923 C C . VAL A 1 249 ? 17.879 4.973 -8.921 1.00 79.44 249 VAL A C 1
ATOM 1925 O O . VAL A 1 249 ? 17.114 4.926 -7.956 1.00 79.44 249 VAL A O 1
ATOM 1928 N N . ARG A 1 250 ? 18.647 3.931 -9.256 1.00 80.25 250 ARG A N 1
ATOM 1929 C CA . ARG A 1 250 ? 18.667 2.667 -8.504 1.00 80.25 250 ARG A CA 1
ATOM 1930 C C . ARG A 1 250 ? 19.210 2.842 -7.089 1.00 80.25 250 ARG A C 1
ATOM 1932 O O . ARG A 1 250 ? 18.676 2.220 -6.177 1.00 80.25 250 ARG A O 1
ATOM 1939 N N . ALA A 1 251 ? 20.241 3.660 -6.891 1.00 81.44 251 ALA A N 1
ATOM 1940 C CA . ALA A 1 251 ? 20.765 3.974 -5.564 1.00 81.44 251 ALA A CA 1
ATOM 1941 C C . ALA A 1 251 ? 19.701 4.687 -4.714 1.00 81.44 251 ALA A C 1
ATOM 1943 O O . ALA A 1 251 ? 19.410 4.249 -3.604 1.00 81.44 251 ALA A O 1
ATOM 1944 N N . ALA A 1 252 ? 19.025 5.690 -5.284 1.00 77.12 252 ALA A N 1
ATOM 1945 C CA . ALA A 1 252 ? 17.943 6.411 -4.614 1.00 77.12 252 ALA A CA 1
ATOM 1946 C C . ALA A 1 252 ? 16.721 5.532 -4.273 1.00 77.12 252 ALA A C 1
ATOM 1948 O O . ALA A 1 252 ? 15.969 5.869 -3.354 1.00 77.12 252 ALA A O 1
ATOM 1949 N N . LEU A 1 253 ? 16.514 4.433 -5.012 1.00 74.94 253 LEU A N 1
ATOM 1950 C CA . LEU A 1 253 ? 15.482 3.421 -4.757 1.00 74.94 253 LEU A CA 1
ATOM 1951 C C . LEU A 1 253 ? 15.879 2.406 -3.676 1.00 74.94 253 LEU A C 1
ATOM 1953 O O . LEU A 1 253 ? 15.001 1.969 -2.943 1.00 74.94 253 LEU A O 1
ATOM 1957 N N . ARG A 1 254 ? 17.163 2.041 -3.547 1.00 80.88 254 ARG A N 1
ATOM 1958 C CA . ARG A 1 254 ? 17.636 1.119 -2.493 1.00 80.88 254 ARG A CA 1
ATOM 1959 C C . ARG A 1 254 ? 17.617 1.738 -1.100 1.00 80.88 254 ARG A C 1
ATOM 1961 O O . ARG A 1 254 ? 17.419 1.024 -0.135 1.00 80.88 254 ARG A O 1
ATOM 1968 N N . GLU A 1 255 ? 17.734 3.059 -0.986 1.00 76.56 255 GLU A N 1
ATOM 1969 C CA . GLU A 1 255 ? 17.540 3.786 0.285 1.00 76.56 255 GLU A CA 1
ATOM 1970 C C . GLU A 1 255 ? 16.083 3.769 0.804 1.00 76.56 255 GLU A C 1
ATOM 1972 O O . GLU A 1 255 ? 15.746 4.481 1.751 1.00 76.56 255 GLU A O 1
ATOM 1977 N N . ARG A 1 256 ? 15.193 3.025 0.138 1.00 62.69 256 ARG A N 1
ATOM 1978 C CA . ARG A 1 256 ? 13.766 2.882 0.448 1.00 62.69 256 ARG A CA 1
ATOM 1979 C C . ARG A 1 256 ? 13.442 1.570 1.183 1.00 62.69 256 ARG A C 1
ATOM 1981 O O . ARG A 1 256 ? 12.330 1.463 1.695 1.00 62.69 256 ARG A O 1
ATOM 1988 N N . GLU A 1 257 ? 14.371 0.609 1.183 1.00 49.94 257 GLU A N 1
ATOM 1989 C CA . GLU A 1 257 ? 14.307 -0.685 1.890 1.00 49.94 257 GLU A CA 1
ATOM 1990 C C . GLU A 1 257 ? 15.027 -0.603 3.242 1.00 49.94 257 GLU A C 1
ATOM 1992 O O . GLU A 1 257 ? 14.494 -1.182 4.215 1.00 49.94 257 GLU A O 1
#

pLDDT: mean 71.45, std 21.29, range [35.56, 96.88]

Radius of gyration: 36.37 Å; chains: 1; bounding box: 82×58×106 Å

Foldseek 3Di:
DDDDDDDDPDPPPPDAAEAEEEDEPVVVVCVVVVVDFKDKDFCPPVDDQQHKYWYAYPVGDIDIWGFHDKDDDPPDDPRMIMTGTDDPDPPPPDPPDPDDDDDDDDDDDDPPPPDPPCPPPFPFDDDDPPPPDDDDDDPVVPPDDPDPDPDDDGPRPVPPVVVVVVVVVVVVVVVVVVVVVVVVVVVVLVVLVVVLVVLVVVLVVLVVVVVVVCVVPPPPDDDPVNPVVVSVVVSVVSVVVSVVSVVVSVVVVVVVD